Protein AF-A0A9J7MNM2-F1 (afdb_monomer)

Radius of gyration: 22.26 Å; Cα contacts (8 Å, |Δi|>4): 161; chains: 1; bounding box: 57×53×57 Å

Structure (mmCIF, N/CA/C/O backbone):
data_AF-A0A9J7MNM2-F1
#
_entry.id   AF-A0A9J7MNM2-F1
#
loop_
_atom_site.group_PDB
_atom_site.id
_atom_site.type_symbol
_atom_site.label_atom_id
_atom_site.label_alt_id
_atom_site.label_comp_id
_atom_site.label_asym_id
_atom_site.label_entity_id
_atom_site.label_seq_id
_atom_site.pdbx_PDB_ins_code
_atom_site.Cartn_x
_atom_site.Cartn_y
_atom_site.Cartn_z
_atom_site.occupancy
_atom_site.B_iso_or_equiv
_a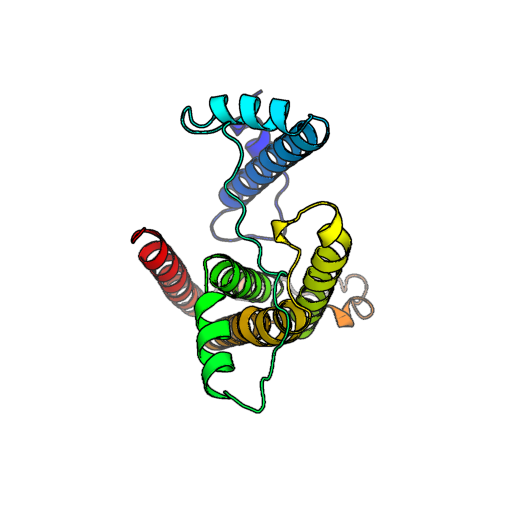tom_site.auth_seq_id
_atom_site.auth_comp_id
_atom_site.auth_asym_id
_atom_site.auth_atom_id
_atom_site.pdbx_PDB_model_num
ATOM 1 N N . MET A 1 1 ? 2.965 27.072 12.292 1.00 52.06 1 MET A N 1
ATOM 2 C CA . MET A 1 1 ? 1.987 26.564 13.281 1.00 52.06 1 MET A CA 1
ATOM 3 C C . MET A 1 1 ? 2.181 25.066 13.388 1.00 52.06 1 MET A C 1
ATOM 5 O O . MET A 1 1 ? 2.214 24.398 12.368 1.00 52.06 1 MET A O 1
ATOM 9 N N . SER A 1 2 ? 2.461 24.577 14.589 1.00 76.69 2 SER A N 1
ATOM 10 C CA . SER A 1 2 ? 3.018 23.248 14.860 1.00 76.69 2 SER A CA 1
ATOM 11 C C . SER A 1 2 ? 2.011 22.112 14.637 1.00 76.69 2 SER A C 1
ATOM 13 O O . SER A 1 2 ? 0.814 22.292 14.847 1.00 76.69 2 SER A O 1
ATOM 15 N N . LEU A 1 3 ? 2.508 20.916 14.286 1.00 78.19 3 LEU A N 1
ATOM 16 C CA . LEU A 1 3 ? 1.722 19.672 14.192 1.00 78.19 3 LEU A CA 1
ATOM 17 C C . LEU A 1 3 ? 0.899 19.422 15.471 1.00 78.19 3 LEU A C 1
ATOM 19 O O . LEU A 1 3 ? -0.224 18.939 15.422 1.00 78.19 3 LEU A O 1
ATOM 23 N N . VAL A 1 4 ? 1.436 19.855 16.615 1.00 81.44 4 VAL A N 1
ATOM 24 C CA . VAL A 1 4 ? 0.763 19.868 17.920 1.00 81.44 4 VAL A CA 1
ATOM 25 C C . VAL A 1 4 ? -0.553 20.648 17.879 1.00 81.44 4 VAL A C 1
ATOM 27 O O . VAL A 1 4 ? -1.567 20.154 18.357 1.00 81.44 4 VAL A O 1
ATOM 30 N N . PHE A 1 5 ? -0.568 21.841 17.279 1.00 85.44 5 PHE A N 1
ATOM 31 C CA . PHE A 1 5 ? -1.791 22.626 17.122 1.00 85.44 5 PHE A CA 1
ATOM 32 C C . PHE A 1 5 ? -2.774 21.899 16.197 1.00 85.44 5 PHE A C 1
ATOM 34 O O . PHE A 1 5 ? -3.931 21.731 16.557 1.00 85.44 5 PHE A O 1
ATOM 41 N N . ALA A 1 6 ? -2.309 21.369 15.062 1.00 84.25 6 ALA A N 1
ATOM 42 C CA . ALA A 1 6 ? -3.165 20.614 14.144 1.00 84.25 6 ALA A CA 1
ATO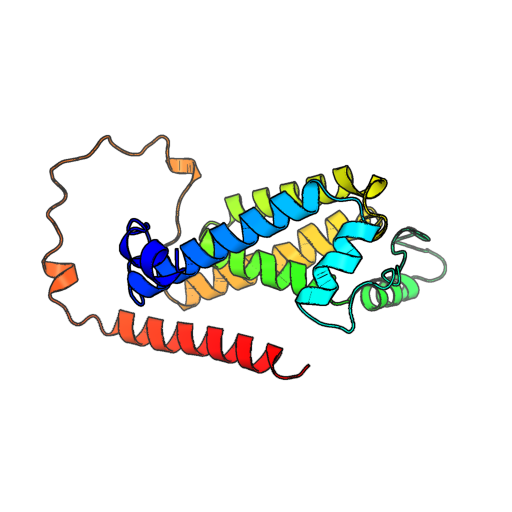M 43 C C . ALA A 1 6 ? -3.862 19.421 14.831 1.00 84.25 6 ALA A C 1
ATOM 45 O O . ALA A 1 6 ? -5.059 19.226 14.647 1.00 84.25 6 ALA A O 1
ATOM 46 N N . VAL A 1 7 ? -3.159 18.686 15.698 1.00 87.75 7 VAL A N 1
ATOM 47 C CA . VAL A 1 7 ? -3.712 17.547 16.455 1.00 87.75 7 VAL A CA 1
ATOM 48 C C . VAL A 1 7 ? -4.785 17.971 17.463 1.00 87.75 7 VAL A C 1
ATOM 50 O O . VAL A 1 7 ? -5.754 17.238 17.672 1.00 87.75 7 VAL A O 1
ATOM 53 N N . LEU A 1 8 ? -4.643 19.144 18.086 1.00 86.44 8 LEU A N 1
ATOM 54 C CA . LEU A 1 8 ? -5.630 19.658 19.043 1.00 86.44 8 LEU A CA 1
ATOM 55 C C . LEU A 1 8 ? -6.960 20.011 18.362 1.00 86.44 8 LEU A C 1
ATOM 57 O O . LEU A 1 8 ? -8.015 19.771 18.948 1.00 86.44 8 LEU A O 1
ATOM 61 N N . PHE A 1 9 ? -6.904 20.532 17.132 1.00 87.62 9 PHE A N 1
ATOM 62 C CA . PHE A 1 9 ? -8.083 20.944 16.359 1.00 87.62 9 PHE A CA 1
ATOM 63 C C . PHE A 1 9 ? -8.596 19.879 15.383 1.00 87.62 9 PHE A C 1
ATOM 65 O O . PHE A 1 9 ?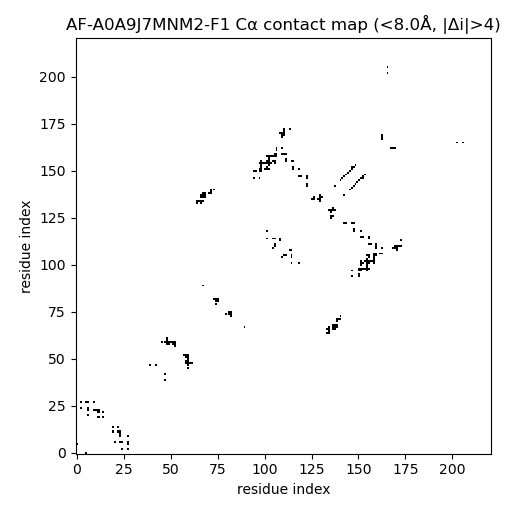 -9.686 20.037 14.835 1.00 87.62 9 PHE A O 1
ATOM 72 N N . ALA A 1 10 ? -7.848 18.795 15.164 1.00 85.75 10 ALA A N 1
ATOM 73 C CA . ALA A 1 10 ? -8.290 17.697 14.317 1.00 85.75 10 ALA A CA 1
ATOM 74 C C . ALA A 1 10 ? -9.564 17.045 14.896 1.00 85.75 10 ALA A C 1
ATOM 76 O O . ALA A 1 10 ? -9.598 16.723 16.091 1.00 85.75 10 ALA A O 1
ATOM 77 N N . PRO A 1 11 ? -10.609 16.833 14.072 1.00 85.50 11 PRO A N 1
ATOM 78 C CA . PRO A 1 11 ? -11.827 16.169 14.514 1.00 85.50 11 PRO A CA 1
ATOM 79 C C . PRO A 1 11 ? -11.558 14.697 14.842 1.00 85.50 11 PRO A C 1
ATOM 81 O O . PRO A 1 11 ? -10.651 14.068 14.293 1.00 85.50 11 PRO A O 1
ATOM 84 N N . ASP A 1 12 ? -12.379 14.125 15.723 1.00 78.88 12 ASP A N 1
ATOM 85 C CA . ASP A 1 12 ? -12.324 12.690 15.986 1.00 78.88 12 ASP A CA 1
ATOM 86 C C . ASP A 1 12 ? -12.839 11.902 14.781 1.00 78.88 12 ASP A C 1
ATOM 88 O O . ASP A 1 12 ? -13.960 12.102 14.309 1.00 78.88 12 ASP A O 1
ATOM 92 N N . GLY A 1 13 ? -12.006 10.984 14.297 1.00 73.31 13 GLY A N 1
ATOM 93 C CA . GLY A 1 13 ? -12.379 10.044 13.252 1.00 73.31 13 GLY A CA 1
ATOM 94 C C . GLY A 1 13 ? -13.315 8.931 13.751 1.00 73.31 13 GLY A C 1
ATOM 95 O O . GLY A 1 13 ? -13.628 8.826 14.940 1.00 73.31 13 GLY A O 1
ATOM 96 N N . PRO A 1 14 ? -13.730 8.021 12.853 1.00 70.44 14 PRO A N 1
ATOM 97 C CA . PRO A 1 14 ? -14.573 6.875 13.208 1.00 70.44 14 PRO A CA 1
ATOM 98 C C . PRO A 1 14 ? -13.864 5.865 14.132 1.00 70.44 14 PRO A C 1
ATOM 100 O O . PRO A 1 14 ? -14.516 5.020 14.755 1.00 70.44 14 PRO A O 1
ATOM 103 N N . PHE A 1 15 ? -12.535 5.940 14.236 1.00 70.19 15 PHE A N 1
ATOM 104 C CA . PHE A 1 15 ? -11.712 5.054 15.052 1.00 70.19 15 PHE A CA 1
ATOM 105 C C . PHE A 1 15 ? -11.589 5.570 16.489 1.00 70.19 15 PHE A C 1
ATOM 107 O O . PHE A 1 15 ? -11.126 6.679 16.738 1.00 70.19 15 PHE A O 1
ATOM 114 N N . LYS A 1 16 ? -11.988 4.739 17.460 1.00 64.81 16 LYS A N 1
ATOM 115 C CA . LYS A 1 16 ? -12.013 5.111 18.889 1.00 64.81 16 LYS A CA 1
ATOM 116 C C . LYS A 1 16 ? -10.859 4.537 19.718 1.00 64.81 16 LYS A C 1
ATOM 118 O O . LYS A 1 16 ? -10.605 5.016 20.815 1.00 64.81 16 LYS A O 1
ATOM 123 N N . TRP A 1 17 ? -10.172 3.509 19.223 1.00 62.66 17 TRP A N 1
ATOM 124 C CA . TRP A 1 17 ? -9.121 2.766 19.938 1.00 62.66 17 TRP A CA 1
ATOM 125 C C . TRP A 1 17 ? -7.855 2.702 19.071 1.00 62.66 17 TRP A C 1
ATOM 127 O O . TRP A 1 17 ? -8.051 2.499 17.877 1.00 62.66 17 TRP A O 1
ATOM 137 N N . PRO A 1 18 ? -6.608 2.858 19.577 1.00 69.06 18 PRO A N 1
ATOM 138 C CA . PRO A 1 18 ? -6.191 2.826 20.987 1.00 69.06 18 PRO A CA 1
ATOM 139 C C . PRO A 1 18 ? -6.469 4.105 21.780 1.00 69.06 18 PRO A C 1
ATOM 141 O O . PRO A 1 18 ? -6.906 4.011 22.924 1.00 69.06 18 PRO A O 1
ATOM 144 N N . HIS A 1 19 ? -6.297 5.283 21.177 1.00 78.06 19 HIS A N 1
ATOM 145 C CA . HIS A 1 19 ? -6.642 6.574 21.780 1.00 78.06 19 HIS A CA 1
ATOM 146 C C . HIS A 1 19 ? -6.999 7.589 20.679 1.00 78.06 19 HIS A C 1
ATOM 148 O O . HIS A 1 19 ? -6.353 7.566 19.632 1.00 78.06 19 HIS A O 1
ATOM 154 N N . PRO A 1 20 ? -7.961 8.511 20.875 1.00 82.88 20 PRO A N 1
ATOM 155 C CA . PRO A 1 20 ? -8.326 9.494 19.848 1.00 82.88 20 PRO A CA 1
ATOM 156 C C . PRO A 1 20 ? -7.147 10.356 19.376 1.00 82.88 20 PRO A C 1
ATOM 158 O O . PRO A 1 20 ? -6.971 10.565 18.181 1.00 82.88 20 PRO A O 1
ATOM 161 N N . VAL A 1 21 ? -6.267 10.772 20.298 1.00 86.19 21 VAL A N 1
ATOM 162 C CA . VAL A 1 21 ? -5.056 11.550 19.958 1.00 86.19 21 VAL A CA 1
ATOM 163 C C . VAL A 1 21 ? -4.141 10.796 18.993 1.00 86.19 21 VAL A C 1
ATOM 165 O O . VAL A 1 21 ? -3.595 11.420 18.093 1.00 86.19 21 VAL A O 1
ATOM 168 N N . PHE A 1 22 ? -4.010 9.471 19.124 1.00 84.62 22 PHE A N 1
ATOM 169 C CA . PHE A 1 22 ? -3.205 8.674 18.193 1.00 84.62 22 PHE A CA 1
ATOM 170 C C . PHE A 1 22 ? -3.741 8.796 16.761 1.00 84.62 22 PHE A C 1
ATOM 172 O O . PHE A 1 22 ? -2.980 9.056 15.834 1.00 84.62 22 PHE A O 1
ATOM 179 N N . TRP A 1 23 ? -5.060 8.694 16.587 1.00 82.50 23 TRP A N 1
ATOM 180 C CA . TRP A 1 23 ? -5.690 8.821 15.274 1.00 82.50 23 TRP A CA 1
ATOM 181 C C . TRP A 1 23 ? -5.602 10.235 14.711 1.00 82.50 23 TRP A C 1
ATOM 183 O O . TRP A 1 23 ? -5.382 10.401 13.514 1.00 82.50 23 TRP A O 1
ATOM 193 N N . ARG A 1 24 ? -5.727 11.255 15.565 1.00 87.25 24 ARG A N 1
ATOM 194 C CA . ARG A 1 24 ? -5.534 12.654 15.167 1.00 87.25 24 ARG A CA 1
ATOM 195 C C . ARG A 1 24 ? -4.102 12.915 14.699 1.00 87.25 24 ARG A C 1
ATOM 197 O O . ARG A 1 24 ? -3.924 13.498 13.638 1.00 87.25 24 ARG A O 1
ATOM 204 N N . VAL A 1 25 ? -3.095 12.424 15.429 1.00 88.06 25 VAL A N 1
ATOM 205 C CA . VAL A 1 25 ? -1.680 12.485 15.016 1.00 88.06 25 VAL A CA 1
ATOM 206 C C . VAL A 1 25 ? -1.485 11.803 13.669 1.00 88.06 25 VAL A C 1
ATOM 208 O O . VAL A 1 25 ? -0.956 12.430 12.757 1.00 88.06 25 VAL A O 1
ATOM 211 N N . LEU A 1 26 ? -1.960 10.564 13.519 1.00 85.88 26 LEU A N 1
ATOM 212 C CA . LEU A 1 26 ? -1.841 9.826 12.262 1.00 85.88 26 LEU A CA 1
ATOM 213 C C . LEU A 1 26 ? -2.493 10.587 11.100 1.00 85.88 26 LEU A C 1
ATOM 215 O O . LEU A 1 26 ? -1.888 10.732 10.047 1.00 85.88 26 LEU A O 1
ATOM 219 N N . THR A 1 27 ? -3.685 11.144 11.315 1.00 84.25 27 THR A N 1
ATOM 220 C CA . THR A 1 27 ? -4.408 11.929 10.304 1.00 84.25 27 THR A CA 1
ATOM 221 C C . THR A 1 27 ? -3.619 13.176 9.910 1.00 84.25 27 THR A C 1
ATOM 223 O O . THR A 1 27 ? -3.451 13.445 8.724 1.00 84.25 27 THR A O 1
ATOM 226 N N . CYS A 1 28 ? -3.083 13.922 10.880 1.00 90.00 28 CYS A N 1
ATOM 227 C CA . CYS A 1 28 ? -2.238 15.082 10.604 1.00 90.00 28 CYS A CA 1
ATOM 228 C C . CYS A 1 28 ? -0.975 14.698 9.820 1.00 90.00 28 CYS A C 1
ATOM 230 O O . CYS A 1 28 ? -0.609 15.415 8.893 1.00 90.00 28 CYS A O 1
ATOM 232 N N . LEU A 1 29 ? -0.338 13.570 10.146 1.00 89.25 29 LEU A N 1
ATOM 233 C CA . LEU A 1 29 ? 0.816 13.061 9.399 1.00 89.25 29 LEU A CA 1
ATOM 234 C C . LEU A 1 29 ? 0.438 12.680 7.962 1.00 89.25 29 LEU A C 1
ATOM 236 O O . LEU A 1 29 ? 1.142 13.077 7.039 1.00 89.25 29 LEU A O 1
ATOM 240 N N . CYS A 1 30 ? -0.692 11.997 7.752 1.00 87.06 30 CYS A N 1
ATOM 241 C CA . CYS A 1 30 ? -1.196 11.682 6.414 1.00 87.06 30 CYS A CA 1
ATOM 242 C C . CYS A 1 30 ? -1.478 12.947 5.593 1.00 87.06 30 CYS A C 1
ATOM 244 O O . CYS A 1 30 ? -1.151 12.989 4.413 1.00 87.06 30 CYS A O 1
ATOM 246 N N . VAL A 1 31 ? -2.045 13.994 6.204 1.00 88.94 31 VAL A N 1
ATOM 247 C CA . VAL A 1 31 ? -2.284 15.279 5.525 1.00 88.94 31 VAL A CA 1
ATOM 248 C C . VAL A 1 31 ? -0.966 15.946 5.136 1.00 88.94 31 VAL A C 1
ATOM 250 O O . VAL A 1 31 ? -0.832 16.392 4.001 1.00 88.94 31 VAL A O 1
ATOM 253 N N . VAL A 1 32 ? 0.022 15.986 6.036 1.00 89.94 32 VAL A N 1
ATOM 254 C CA . VAL A 1 32 ? 1.353 16.539 5.728 1.00 89.94 32 VAL A CA 1
ATOM 255 C C . VAL A 1 32 ? 2.024 15.754 4.601 1.00 89.94 32 VAL A C 1
ATOM 257 O O . VAL A 1 32 ? 2.541 16.360 3.665 1.00 89.94 32 VAL A O 1
ATOM 260 N N . TYR A 1 33 ? 1.969 14.423 4.654 1.00 88.94 33 TYR A N 1
ATOM 261 C CA . TYR A 1 33 ? 2.477 13.556 3.595 1.00 88.94 33 TYR A CA 1
ATOM 262 C C . TYR A 1 33 ? 1.786 13.843 2.254 1.00 88.94 33 TYR A C 1
ATOM 264 O O . TYR A 1 33 ? 2.463 14.088 1.260 1.00 88.94 33 TYR A O 1
ATOM 272 N N . GLN A 1 34 ? 0.453 13.930 2.239 1.00 89.94 34 GLN A N 1
ATOM 273 C CA . GLN A 1 34 ? -0.319 14.237 1.035 1.00 89.94 34 GLN A CA 1
ATOM 274 C C . GLN A 1 34 ? 0.014 15.618 0.459 1.00 89.94 34 GLN A C 1
ATOM 276 O O . GLN A 1 34 ? 0.106 15.778 -0.758 1.00 89.94 34 GLN A O 1
ATOM 281 N N . MET A 1 35 ? 0.214 16.623 1.315 1.00 91.88 35 MET A N 1
ATOM 282 C CA . MET A 1 35 ? 0.669 17.948 0.887 1.00 91.88 35 MET A CA 1
ATOM 283 C C . MET A 1 35 ? 2.062 17.879 0.252 1.00 91.88 35 MET A C 1
ATOM 285 O O . MET A 1 35 ? 2.282 18.504 -0.782 1.00 91.88 35 MET A O 1
ATOM 289 N N . GLY A 1 36 ? 2.976 17.096 0.834 1.00 90.94 36 GLY A N 1
ATOM 290 C CA . GLY A 1 36 ? 4.307 16.848 0.279 1.00 90.94 36 GLY A CA 1
ATOM 291 C C . GLY A 1 36 ? 4.256 16.169 -1.090 1.00 90.94 36 GLY A C 1
ATOM 292 O O . GLY A 1 36 ? 4.871 16.658 -2.033 1.00 90.94 36 GLY A O 1
ATOM 293 N N . LEU A 1 37 ? 3.459 15.107 -1.235 1.00 89.06 37 LEU A N 1
ATOM 294 C CA . LEU A 1 37 ? 3.245 14.443 -2.524 1.00 89.06 37 LEU A CA 1
ATOM 295 C C . LEU A 1 37 ? 2.646 15.389 -3.566 1.00 89.06 37 LEU A C 1
ATOM 297 O O . LEU A 1 37 ? 3.115 15.435 -4.696 1.00 89.06 37 LEU A O 1
ATOM 301 N N . THR A 1 38 ? 1.646 16.184 -3.180 1.00 92.50 38 THR A N 1
ATOM 302 C CA . THR A 1 38 ? 1.027 17.169 -4.079 1.00 92.50 38 THR A CA 1
ATOM 303 C C . THR A 1 38 ? 2.042 18.220 -4.520 1.00 92.50 38 THR A C 1
ATOM 305 O O . THR A 1 38 ? 2.045 18.621 -5.676 1.00 92.50 38 THR A O 1
ATOM 308 N N . PHE A 1 39 ? 2.931 18.657 -3.625 1.00 92.81 39 PHE A N 1
ATOM 309 C CA . PHE A 1 39 ? 4.017 19.567 -3.976 1.00 92.81 39 PHE A CA 1
ATOM 310 C C . PHE A 1 39 ? 4.990 18.937 -4.983 1.00 92.81 39 PHE A C 1
ATOM 312 O O . PHE A 1 39 ? 5.286 19.570 -5.997 1.00 92.81 39 PHE A O 1
ATOM 319 N N . LEU A 1 40 ? 5.443 17.701 -4.731 1.00 90.12 40 LEU A N 1
ATOM 320 C CA . LEU A 1 40 ? 6.342 16.957 -5.622 1.00 90.12 40 LEU A CA 1
ATOM 321 C C . LEU A 1 40 ? 5.713 16.686 -6.992 1.00 90.12 40 LEU A C 1
ATOM 323 O O . LEU A 1 40 ? 6.411 16.748 -7.998 1.00 90.12 40 LEU A O 1
ATOM 327 N N . LEU A 1 41 ? 4.399 16.459 -7.045 1.00 90.38 41 LEU A N 1
ATOM 328 C CA . LEU A 1 41 ? 3.654 16.236 -8.285 1.00 90.38 41 LEU A CA 1
ATOM 329 C C . LEU A 1 41 ? 3.769 17.412 -9.271 1.00 90.38 41 LEU A C 1
ATOM 331 O O . LEU A 1 41 ? 3.716 17.206 -10.478 1.00 90.38 41 LEU A O 1
ATOM 335 N N . PHE A 1 42 ? 3.940 18.643 -8.774 1.00 93.25 42 PHE A N 1
ATOM 336 C CA . PHE A 1 42 ? 4.127 19.836 -9.610 1.00 93.25 42 PHE A CA 1
ATOM 337 C C . PHE A 1 42 ? 5.600 20.155 -9.923 1.00 93.25 42 PHE A C 1
ATOM 339 O O . PHE A 1 42 ? 5.870 21.158 -10.584 1.00 93.25 42 PHE A O 1
ATOM 346 N N . GLN A 1 43 ? 6.551 19.346 -9.450 1.00 91.88 43 GLN A N 1
ATOM 347 C CA . GLN A 1 43 ? 7.974 19.496 -9.760 1.00 91.88 43 GLN A CA 1
ATOM 348 C C . GLN A 1 43 ? 8.389 18.575 -10.915 1.00 91.88 43 GLN A C 1
ATOM 350 O O . GLN A 1 43 ? 7.764 17.551 -11.182 1.00 91.88 43 GLN A O 1
ATOM 355 N N . THR A 1 44 ? 9.487 18.912 -11.592 1.00 91.00 44 THR A N 1
ATOM 356 C CA . THR A 1 44 ? 10.136 17.976 -12.528 1.00 91.00 44 THR A CA 1
ATOM 357 C C . THR A 1 44 ? 10.821 16.833 -11.771 1.00 91.00 44 THR A C 1
ATOM 359 O O . THR A 1 44 ? 11.179 16.989 -10.603 1.00 91.00 44 THR A O 1
ATOM 362 N N . ALA A 1 45 ? 11.055 15.692 -12.431 1.00 87.12 45 ALA A N 1
ATOM 363 C CA . ALA A 1 45 ? 11.719 14.536 -11.814 1.00 87.12 45 ALA A CA 1
ATOM 364 C C . ALA A 1 45 ? 13.074 14.901 -11.176 1.00 87.12 45 ALA A C 1
ATOM 366 O O . ALA A 1 45 ? 13.361 14.488 -10.052 1.00 87.12 45 ALA A O 1
ATOM 367 N N . ASP A 1 46 ? 13.875 15.733 -11.845 1.00 89.38 46 ASP A N 1
ATOM 368 C CA . ASP A 1 46 ? 15.173 16.168 -11.324 1.00 89.38 46 ASP A CA 1
ATOM 369 C C . ASP A 1 46 ? 15.033 17.101 -10.118 1.00 89.38 46 ASP A C 1
ATOM 371 O O . ASP A 1 46 ? 15.757 16.950 -9.133 1.00 89.38 46 ASP A O 1
ATOM 375 N N . GLN A 1 47 ? 14.069 18.027 -10.142 1.00 92.00 47 GLN A N 1
ATOM 376 C CA . GLN A 1 47 ? 13.782 18.887 -8.991 1.00 92.00 47 GLN A CA 1
ATOM 377 C C . GLN A 1 47 ? 13.296 18.071 -7.793 1.00 92.00 47 GLN A C 1
ATOM 379 O O . GLN A 1 47 ? 13.796 18.269 -6.688 1.00 92.00 47 GLN A O 1
ATOM 384 N N . SER A 1 48 ? 12.383 17.121 -8.006 1.00 91.12 48 SER A N 1
ATOM 385 C CA . SER A 1 48 ? 11.900 16.210 -6.964 1.00 91.12 48 SER A CA 1
ATOM 386 C C . SER A 1 48 ? 13.047 15.429 -6.327 1.00 91.12 48 SER A C 1
ATOM 388 O O . SER A 1 48 ? 13.160 15.394 -5.104 1.00 91.12 48 SER A O 1
ATOM 390 N N . ARG A 1 49 ? 13.959 14.884 -7.141 1.00 90.06 49 ARG A N 1
ATOM 391 C CA . ARG A 1 49 ? 15.176 14.198 -6.678 1.00 90.06 49 ARG A CA 1
ATOM 392 C C . ARG A 1 49 ? 16.054 15.088 -5.799 1.00 90.06 49 ARG A C 1
ATOM 394 O O . ARG A 1 49 ? 16.508 14.640 -4.751 1.00 90.06 49 ARG A O 1
ATOM 401 N N . GLN A 1 50 ? 16.265 16.349 -6.183 1.00 91.25 50 GLN A N 1
ATOM 402 C CA . GLN A 1 50 ? 17.041 17.278 -5.355 1.00 91.25 50 GLN A CA 1
ATOM 403 C C . GLN A 1 50 ? 16.305 17.676 -4.069 1.00 91.25 50 GLN A C 1
ATOM 405 O O . GLN A 1 50 ? 16.947 17.845 -3.039 1.00 91.25 50 GLN A O 1
ATOM 410 N N . VAL A 1 51 ? 14.972 17.784 -4.086 1.00 91.31 51 VAL A N 1
ATOM 411 C CA . VAL A 1 51 ? 14.183 18.050 -2.870 1.00 91.31 51 VAL A CA 1
ATOM 412 C C . VAL A 1 51 ? 14.290 16.891 -1.875 1.00 91.31 51 VAL A C 1
ATOM 414 O O . VAL A 1 51 ? 14.383 17.129 -0.672 1.00 91.31 51 VAL A O 1
ATOM 417 N N . LEU A 1 52 ? 14.334 15.642 -2.346 1.00 89.00 52 LEU A N 1
ATOM 418 C CA . LEU A 1 52 ? 14.487 14.475 -1.470 1.00 89.00 52 LEU A CA 1
ATOM 419 C C . LEU A 1 52 ? 15.818 14.465 -0.697 1.00 89.00 52 LEU A C 1
ATOM 421 O O . LEU A 1 52 ? 15.860 13.906 0.398 1.00 89.00 52 LEU A O 1
ATOM 425 N N . LYS A 1 53 ? 16.858 15.167 -1.177 1.00 91.06 53 LYS A N 1
ATOM 426 C CA . LYS A 1 53 ? 18.128 15.332 -0.442 1.00 91.06 53 LYS A CA 1
ATOM 427 C C . LYS A 1 53 ? 17.980 16.051 0.897 1.00 91.06 53 LYS A C 1
ATOM 429 O O . LYS A 1 53 ? 18.824 15.892 1.770 1.00 91.06 53 LYS A O 1
ATOM 434 N N . TYR A 1 54 ? 16.915 16.835 1.086 1.00 89.62 54 TYR A N 1
ATOM 435 C CA . TYR A 1 54 ? 16.628 17.451 2.385 1.00 89.6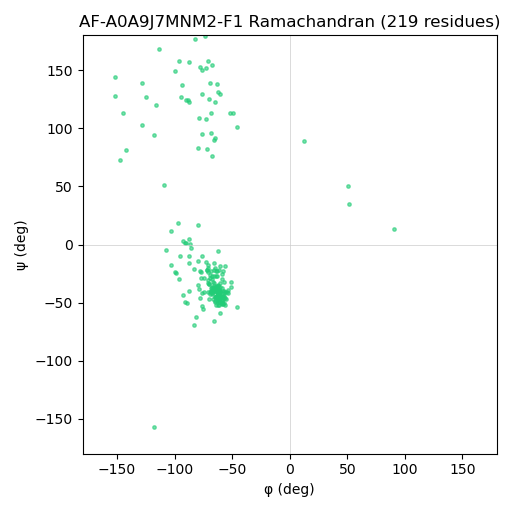2 54 TYR A CA 1
ATOM 436 C C . TYR A 1 54 ? 16.162 16.439 3.441 1.00 89.62 54 TYR A C 1
ATOM 438 O O . TYR A 1 54 ? 16.167 16.769 4.626 1.00 89.62 54 TYR A O 1
ATOM 446 N N . LEU A 1 55 ? 15.728 15.244 3.028 1.00 88.62 55 LEU A N 1
ATOM 447 C CA . LEU A 1 55 ? 15.338 14.163 3.935 1.00 88.62 55 LEU A CA 1
ATOM 448 C C . LEU A 1 55 ? 16.515 13.232 4.226 1.00 88.62 55 LEU A C 1
ATOM 450 O O . LEU A 1 55 ? 16.722 12.871 5.382 1.00 88.62 55 LEU A O 1
ATOM 454 N N . ASP A 1 56 ? 17.278 12.872 3.198 1.00 88.75 56 ASP A N 1
ATOM 455 C CA . ASP A 1 56 ? 18.485 12.058 3.320 1.00 88.75 56 ASP A CA 1
ATOM 456 C C . ASP A 1 56 ? 19.454 12.406 2.177 1.00 88.75 56 ASP A C 1
ATOM 458 O O . ASP A 1 56 ? 19.089 12.445 1.000 1.00 88.75 56 ASP A O 1
ATOM 462 N N . GLU A 1 57 ? 20.696 12.715 2.552 1.00 88.94 57 GLU A N 1
ATOM 463 C CA . GLU A 1 57 ? 21.745 13.216 1.659 1.00 88.94 57 GLU A CA 1
ATOM 464 C C . GLU A 1 57 ? 22.172 12.198 0.590 1.00 88.94 57 GLU A C 1
ATOM 466 O O . GLU A 1 57 ? 22.729 12.596 -0.434 1.00 88.94 57 GLU A O 1
ATOM 471 N N . SER A 1 58 ? 21.906 10.905 0.804 1.00 86.75 58 SER A N 1
ATOM 472 C CA . SER A 1 58 ? 22.224 9.827 -0.140 1.00 86.75 58 SER A CA 1
ATOM 473 C C . SER A 1 58 ? 21.264 9.739 -1.335 1.00 86.75 58 SER A C 1
ATOM 475 O O . SER A 1 58 ? 21.543 9.018 -2.293 1.00 86.75 58 SER A O 1
ATOM 477 N N . LEU A 1 59 ? 20.148 10.481 -1.313 1.00 86.38 59 LEU A N 1
ATOM 478 C CA . LEU A 1 59 ? 19.185 10.527 -2.415 1.00 86.38 59 LEU A CA 1
ATOM 479 C C . LEU A 1 59 ? 19.592 11.497 -3.535 1.00 86.38 59 LEU A C 1
ATOM 481 O O . LEU A 1 59 ? 20.564 12.244 -3.469 1.00 86.38 59 LEU A O 1
ATOM 485 N N . GLY A 1 60 ? 18.779 11.513 -4.591 1.00 82.25 60 GLY A N 1
ATOM 486 C CA . GLY A 1 60 ? 18.838 12.495 -5.672 1.00 82.25 60 GLY A CA 1
ATOM 487 C C . GLY A 1 60 ? 19.736 12.115 -6.849 1.00 82.25 60 GLY A C 1
ATOM 488 O O . GLY A 1 60 ? 20.011 12.962 -7.700 1.00 82.25 60 GLY A O 1
ATOM 489 N N . GLU A 1 61 ? 20.134 10.849 -6.897 1.00 84.69 61 GLU A N 1
ATOM 490 C CA . GLU A 1 61 ? 20.646 10.158 -8.077 1.00 84.69 61 GLU A CA 1
ATOM 491 C C . GLU A 1 61 ? 19.476 9.549 -8.884 1.00 84.69 61 GLU A C 1
ATOM 493 O O . GLU A 1 61 ? 18.384 9.335 -8.337 1.00 84.69 61 GLU A O 1
ATOM 498 N N . PRO A 1 62 ? 19.648 9.291 -10.192 1.00 80.75 62 PRO A N 1
ATOM 499 C CA . PRO A 1 62 ? 18.669 8.541 -10.968 1.00 80.75 62 PRO A CA 1
ATOM 500 C C . PRO A 1 62 ? 18.530 7.110 -10.430 1.00 80.75 62 PRO A C 1
ATOM 502 O O . PRO A 1 62 ? 19.515 6.454 -10.096 1.00 80.75 62 PRO A O 1
ATOM 505 N N . LEU A 1 63 ? 17.287 6.636 -10.352 1.00 74.62 63 LEU A N 1
ATOM 506 C CA . LEU A 1 63 ? 16.969 5.295 -9.873 1.00 74.62 63 LEU A CA 1
ATOM 507 C C . LEU A 1 63 ? 17.459 4.248 -10.888 1.00 74.62 63 LEU A C 1
ATOM 509 O O . LEU A 1 63 ? 17.349 4.456 -12.098 1.00 74.62 63 LEU A O 1
ATOM 513 N N . HIS A 1 64 ? 18.024 3.141 -10.404 1.00 71.50 64 HIS A N 1
ATOM 514 C CA . HIS A 1 64 ? 18.432 2.031 -11.263 1.00 71.50 64 HIS A CA 1
ATOM 515 C C . HIS A 1 64 ? 17.200 1.201 -11.642 1.00 71.50 64 HIS A C 1
ATOM 517 O O . HIS A 1 64 ? 16.665 0.476 -10.807 1.00 71.50 64 HIS A O 1
ATOM 523 N N . PHE A 1 65 ? 16.775 1.282 -12.902 1.00 66.12 65 PHE A N 1
ATOM 524 C CA . PHE A 1 65 ? 15.604 0.563 -13.400 1.00 66.12 65 PHE A CA 1
ATOM 525 C C . PHE A 1 65 ? 15.914 -0.922 -13.628 1.00 66.12 65 PHE A C 1
ATOM 527 O O . PHE A 1 65 ? 16.884 -1.262 -14.310 1.00 66.12 65 PHE A O 1
ATOM 534 N N . LYS A 1 66 ? 15.078 -1.811 -13.085 1.00 69.75 66 LYS A N 1
ATOM 535 C CA . LYS A 1 66 ? 14.960 -3.196 -13.557 1.00 69.75 66 LYS A CA 1
ATOM 536 C C . LYS A 1 66 ? 13.796 -3.213 -14.551 1.00 69.75 66 LYS A C 1
ATOM 538 O O . LYS A 1 66 ? 12.732 -2.702 -14.227 1.00 69.75 66 LYS A O 1
ATOM 543 N N . SER A 1 67 ? 14.017 -3.720 -15.763 1.00 71.50 67 SER A N 1
ATOM 544 C CA . SER A 1 67 ? 12.936 -3.901 -16.736 1.00 71.50 67 SER A CA 1
ATOM 545 C C . SER A 1 67 ? 12.335 -5.293 -16.557 1.00 71.50 67 SER A C 1
ATOM 547 O O . SER A 1 67 ? 13.070 -6.282 -16.584 1.00 71.50 67 SER A O 1
ATOM 549 N N . TYR A 1 68 ? 11.021 -5.350 -16.345 1.00 72.44 68 TYR A N 1
ATOM 550 C CA . TYR A 1 68 ? 10.262 -6.582 -16.110 1.00 72.44 68 TYR A CA 1
ATOM 551 C C . TYR A 1 68 ? 9.560 -7.077 -17.396 1.00 72.44 68 TYR A C 1
ATOM 553 O O . TYR A 1 68 ? 9.345 -8.275 -17.580 1.00 72.44 68 TYR A O 1
ATOM 561 N N . GLY A 1 69 ? 9.287 -6.180 -18.352 1.00 73.00 69 GLY A N 1
ATOM 562 C CA . GLY A 1 69 ? 8.534 -6.459 -19.582 1.00 73.00 69 GLY A CA 1
ATOM 563 C C . GLY A 1 69 ? 9.313 -7.001 -20.794 1.00 73.00 69 GLY A C 1
ATOM 564 O O . GLY A 1 69 ? 8.705 -7.256 -21.834 1.00 73.00 69 GLY A O 1
ATOM 565 N N . GLU A 1 70 ? 10.635 -7.213 -20.730 1.00 74.44 70 GLU A N 1
ATOM 566 C CA . GLU A 1 70 ? 11.424 -7.533 -21.941 1.00 74.44 70 GLU A CA 1
ATOM 567 C C . GLU A 1 70 ? 11.110 -8.915 -22.567 1.00 74.44 70 GLU A C 1
ATOM 569 O O . GLU A 1 70 ? 11.286 -9.099 -23.775 1.00 74.44 70 GLU A O 1
ATOM 574 N N . ASN A 1 71 ? 10.649 -9.913 -21.790 1.00 77.81 71 ASN A N 1
ATOM 575 C CA . ASN A 1 71 ? 10.359 -11.264 -22.305 1.00 77.81 71 ASN A CA 1
ATOM 576 C C . ASN A 1 71 ? 9.120 -11.941 -21.681 1.00 77.81 71 ASN A C 1
ATOM 578 O O . ASN A 1 71 ? 9.218 -12.872 -20.869 1.00 77.81 71 ASN A O 1
ATOM 582 N N . CYS A 1 72 ? 7.944 -11.572 -22.191 1.00 81.31 72 CYS A N 1
ATOM 583 C CA . CYS A 1 72 ? 6.638 -12.032 -21.704 1.00 81.31 72 CYS A CA 1
ATOM 584 C C . CYS A 1 72 ? 6.177 -13.424 -22.157 1.00 81.31 72 CYS A C 1
ATOM 586 O O . CYS A 1 72 ? 4.997 -13.765 -22.030 1.00 81.31 72 CYS A O 1
ATOM 588 N N . THR A 1 73 ? 7.084 -14.264 -22.657 1.00 81.94 73 THR A N 1
ATOM 589 C CA . THR A 1 73 ? 6.772 -15.672 -22.945 1.00 81.94 73 THR A CA 1
ATOM 590 C C . THR A 1 73 ? 6.540 -16.442 -21.643 1.00 81.94 73 THR A C 1
ATOM 592 O O . THR A 1 73 ? 7.482 -16.877 -20.986 1.00 81.94 73 THR A O 1
ATOM 595 N N . PHE A 1 74 ? 5.280 -16.598 -21.234 1.00 78.44 74 PHE A N 1
ATOM 596 C CA . PHE A 1 74 ? 4.964 -17.291 -19.980 1.00 78.44 74 PHE A CA 1
ATOM 597 C C . PHE A 1 74 ? 5.294 -18.786 -20.039 1.00 78.44 74 PHE A C 1
ATOM 599 O O . PHE A 1 74 ? 5.846 -19.339 -19.095 1.00 78.44 74 PHE A O 1
ATOM 606 N N . TRP A 1 75 ? 4.975 -19.434 -21.160 1.00 79.50 75 TRP A N 1
ATOM 607 C CA . TRP A 1 75 ? 5.152 -20.869 -21.354 1.00 79.50 75 TRP A CA 1
ATOM 608 C C . TRP A 1 75 ? 5.996 -21.141 -22.598 1.00 79.50 75 TRP A C 1
ATOM 610 O O . TRP A 1 75 ? 5.671 -20.669 -23.688 1.00 79.50 75 TRP A O 1
ATOM 620 N N . ASP A 1 76 ? 7.053 -21.928 -22.421 1.00 80.94 76 ASP A N 1
ATOM 621 C CA . ASP A 1 76 ? 7.918 -22.431 -23.484 1.00 80.94 76 ASP A CA 1
ATOM 622 C C . ASP A 1 76 ? 7.788 -23.960 -23.517 1.00 80.94 76 ASP A C 1
ATOM 624 O O . ASP A 1 76 ? 8.033 -24.634 -22.514 1.00 80.94 76 ASP A O 1
ATOM 628 N N . ALA A 1 77 ? 7.348 -24.506 -24.653 1.00 79.56 77 ALA A N 1
ATOM 629 C CA . ALA A 1 77 ? 7.104 -25.939 -24.803 1.00 79.56 77 ALA A CA 1
ATOM 630 C C . ALA A 1 77 ? 8.402 -26.761 -24.786 1.00 79.56 77 ALA A C 1
ATOM 632 O O . ALA A 1 77 ? 8.371 -27.928 -24.398 1.00 79.56 77 ALA A O 1
ATOM 633 N N . ASP A 1 78 ? 9.525 -26.150 -25.170 1.00 81.62 78 ASP A N 1
ATOM 634 C CA . ASP A 1 78 ? 10.817 -26.829 -25.248 1.00 81.62 78 ASP A CA 1
ATOM 635 C C . ASP A 1 78 ? 11.521 -26.896 -23.881 1.00 81.62 78 ASP A C 1
ATOM 637 O O . ASP A 1 78 ? 12.390 -27.742 -23.681 1.00 81.62 78 ASP A O 1
ATOM 641 N N . HIS A 1 79 ? 11.150 -26.018 -22.939 1.00 79.31 79 HIS A N 1
ATOM 642 C CA . HIS A 1 79 ? 11.805 -25.864 -21.633 1.00 79.31 79 HIS A CA 1
ATOM 643 C C . HIS A 1 79 ? 10.800 -25.449 -20.534 1.00 79.31 79 HIS A C 1
ATOM 645 O O . HIS A 1 79 ? 10.798 -24.294 -20.085 1.00 79.31 79 HIS A O 1
ATOM 651 N N . PRO A 1 80 ? 9.926 -26.363 -20.075 1.00 79.56 80 PRO A N 1
ATOM 652 C CA . PRO A 1 80 ? 8.879 -26.059 -19.094 1.00 79.56 80 PRO A CA 1
ATOM 653 C C . PRO A 1 80 ? 9.421 -25.639 -17.715 1.00 79.56 80 PRO A C 1
ATOM 655 O O . PRO A 1 80 ? 8.739 -24.948 -16.958 1.00 79.56 80 PRO A O 1
ATOM 658 N N . GLU A 1 81 ? 10.657 -26.005 -17.372 1.00 78.25 81 GLU A N 1
ATOM 659 C CA . GLU A 1 81 ? 11.332 -25.602 -16.134 1.00 78.25 81 GLU A CA 1
ATOM 660 C C . GLU A 1 81 ? 11.607 -24.092 -16.059 1.00 78.25 81 GLU A C 1
ATOM 662 O O . GLU A 1 81 ? 11.729 -23.535 -14.963 1.00 78.25 81 GLU A O 1
ATOM 667 N N . ARG A 1 82 ? 11.641 -23.399 -17.206 1.00 78.69 82 ARG A N 1
ATOM 668 C CA . ARG A 1 82 ? 11.860 -21.946 -17.261 1.00 78.69 82 ARG A CA 1
ATOM 669 C C . ARG A 1 82 ? 10.755 -21.159 -16.573 1.00 78.69 82 ARG A C 1
ATOM 671 O O . ARG A 1 82 ? 11.030 -20.077 -16.071 1.00 78.69 82 ARG A O 1
ATOM 678 N N . VAL A 1 83 ? 9.538 -21.697 -16.503 1.00 80.19 83 VAL A N 1
ATOM 679 C CA . VAL A 1 83 ? 8.396 -21.008 -15.882 1.00 80.19 83 VAL A CA 1
ATOM 680 C C . VAL A 1 83 ? 8.634 -20.776 -14.393 1.00 80.19 83 VAL A C 1
ATOM 682 O O . VAL A 1 83 ? 8.437 -19.672 -13.899 1.00 80.19 83 VAL A O 1
ATOM 685 N N . VAL A 1 84 ? 9.132 -21.791 -13.681 1.00 80.19 84 VAL A N 1
ATOM 686 C CA . VAL A 1 84 ? 9.425 -21.676 -12.243 1.00 80.19 84 VAL A CA 1
ATOM 687 C C 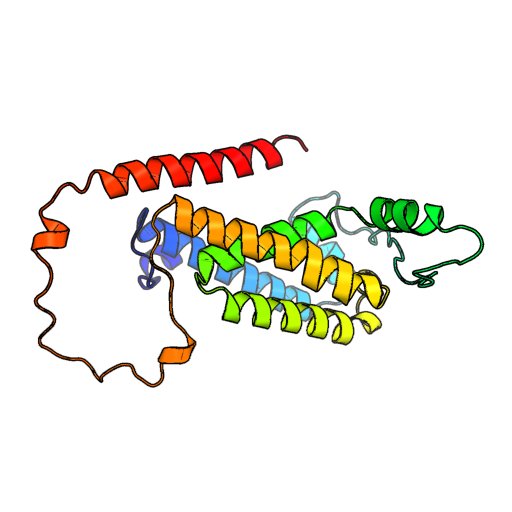. VAL A 1 84 ? 10.593 -20.723 -12.004 1.00 80.19 84 VAL A C 1
ATOM 689 O O . VAL A 1 84 ? 10.546 -19.913 -11.083 1.00 80.19 84 VAL A O 1
ATOM 692 N N . HIS A 1 85 ? 11.620 -20.779 -12.857 1.00 80.06 85 HIS A N 1
ATOM 693 C CA . HIS A 1 85 ? 12.744 -19.847 -12.787 1.00 80.06 85 HIS A CA 1
ATOM 694 C C . HIS A 1 85 ? 12.322 -18.395 -13.034 1.00 80.06 85 HIS A C 1
ATOM 696 O O . HIS A 1 85 ? 12.815 -17.519 -12.333 1.00 80.06 85 HIS A O 1
ATOM 702 N N . LYS A 1 86 ? 11.400 -18.147 -13.974 1.00 78.56 86 LYS A N 1
ATOM 703 C CA . LYS A 1 86 ? 10.834 -16.813 -14.217 1.00 78.56 86 LYS A CA 1
ATOM 704 C C . LYS A 1 86 ? 10.043 -16.316 -13.011 1.00 78.56 86 LYS A C 1
ATOM 706 O O . LYS A 1 86 ? 10.364 -15.265 -12.483 1.00 78.56 86 LYS A O 1
ATOM 711 N N . ILE A 1 87 ? 9.107 -17.115 -12.499 1.00 79.44 87 ILE A N 1
ATOM 712 C CA . ILE A 1 87 ? 8.311 -16.752 -11.315 1.00 79.44 87 ILE A CA 1
ATOM 713 C C . ILE A 1 87 ? 9.207 -16.436 -10.107 1.00 79.44 87 ILE A C 1
ATOM 715 O O . ILE A 1 87 ? 8.958 -15.482 -9.380 1.00 79.44 87 ILE A O 1
ATOM 719 N N . TRP A 1 88 ? 10.267 -17.220 -9.887 1.00 80.94 88 TRP A N 1
ATOM 720 C CA . TRP A 1 88 ? 11.199 -16.966 -8.787 1.00 80.94 88 TRP A CA 1
ATOM 721 C C . TRP A 1 88 ? 12.068 -15.722 -9.010 1.00 80.94 88 TRP A C 1
ATOM 723 O O . TRP A 1 88 ? 12.419 -15.049 -8.046 1.00 80.94 88 TRP A O 1
ATOM 733 N N . ALA A 1 89 ? 12.423 -15.415 -10.261 1.00 75.88 89 ALA A N 1
ATOM 734 C CA . ALA A 1 89 ? 13.184 -14.215 -10.606 1.00 75.88 89 ALA A CA 1
ATOM 735 C C . ALA A 1 89 ? 12.371 -12.921 -10.426 1.00 75.88 89 ALA A C 1
ATOM 737 O O . ALA A 1 89 ? 12.962 -11.887 -10.104 1.00 75.88 89 ALA A O 1
ATOM 738 N N . GLU A 1 90 ? 11.046 -12.998 -10.584 1.00 74.88 90 GLU A N 1
ATOM 739 C CA . GLU A 1 90 ? 10.137 -11.869 -10.345 1.00 74.88 90 GLU A CA 1
ATOM 740 C C . GLU A 1 90 ? 9.659 -11.751 -8.894 1.00 74.88 90 GLU A C 1
ATOM 742 O O . GLU A 1 90 ? 9.124 -10.718 -8.517 1.00 74.88 90 GLU A O 1
ATOM 747 N N . CYS A 1 91 ? 9.911 -12.747 -8.037 1.00 78.31 91 CYS A N 1
ATOM 748 C CA . CYS A 1 91 ? 9.583 -12.676 -6.612 1.00 78.31 91 CYS A CA 1
ATOM 749 C C . CYS A 1 91 ? 10.518 -11.706 -5.865 1.00 78.31 91 CYS A C 1
ATOM 751 O O . CYS A 1 91 ? 11.490 -12.116 -5.225 1.00 78.31 91 CYS A O 1
ATOM 753 N N . ASP A 1 92 ? 10.212 -10.415 -5.925 1.00 81.06 92 ASP A N 1
ATOM 754 C CA . ASP A 1 92 ? 10.999 -9.346 -5.324 1.00 81.06 92 ASP A CA 1
ATOM 755 C C . ASP A 1 92 ? 10.218 -8.564 -4.248 1.00 81.06 92 ASP A C 1
ATOM 757 O O . ASP A 1 92 ? 9.299 -9.075 -3.598 1.00 81.06 92 ASP A O 1
ATOM 761 N N . ILE A 1 93 ? 10.643 -7.326 -3.982 1.00 84.00 93 ILE A N 1
ATOM 762 C CA . ILE A 1 93 ? 10.003 -6.468 -2.987 1.00 84.00 93 ILE A CA 1
ATOM 763 C C . ILE A 1 93 ? 8.557 -6.103 -3.363 1.00 84.00 93 ILE A C 1
ATOM 765 O O . ILE A 1 93 ? 7.746 -5.888 -2.456 1.00 84.00 93 ILE A O 1
ATOM 769 N N . TYR A 1 94 ? 8.209 -6.076 -4.653 1.00 82.75 94 TYR A N 1
ATOM 770 C CA . TYR A 1 94 ? 6.880 -5.703 -5.128 1.00 82.75 94 TYR A CA 1
ATOM 771 C C . TYR A 1 94 ? 5.862 -6.787 -4.793 1.00 82.75 94 TYR A C 1
ATOM 773 O O . TYR A 1 94 ? 4.832 -6.474 -4.203 1.00 82.75 94 TYR A O 1
ATOM 781 N N . TRP A 1 95 ? 6.210 -8.066 -4.935 1.00 87.19 95 TRP A N 1
ATOM 782 C CA . TRP A 1 95 ? 5.368 -9.174 -4.463 1.00 87.19 95 TRP A CA 1
ATOM 783 C C . TRP A 1 95 ? 5.021 -9.076 -2.977 1.00 87.19 95 TRP A C 1
ATOM 785 O O . TRP A 1 95 ? 3.870 -9.247 -2.562 1.00 87.19 95 TRP A O 1
ATOM 795 N N . VAL A 1 96 ? 6.035 -8.807 -2.148 1.00 88.94 96 VAL A N 1
ATOM 796 C CA . VAL A 1 96 ? 5.846 -8.646 -0.701 1.00 88.94 96 VAL A CA 1
ATOM 797 C C . VAL A 1 96 ? 4.982 -7.419 -0.419 1.00 88.94 96 VAL A C 1
ATOM 799 O O . VAL A 1 96 ? 4.104 -7.479 0.445 1.00 88.94 96 VAL A O 1
ATOM 802 N N . SER A 1 97 ? 5.194 -6.329 -1.158 1.00 89.31 97 SER A N 1
ATOM 803 C CA . SER A 1 97 ? 4.397 -5.105 -1.074 1.00 89.31 97 SER A CA 1
ATOM 804 C C . SER A 1 97 ? 2.930 -5.348 -1.444 1.00 89.31 97 SER A C 1
ATOM 806 O O . SER A 1 97 ? 2.048 -4.952 -0.685 1.00 89.31 97 SER A O 1
ATOM 808 N N . HIS A 1 98 ? 2.654 -6.075 -2.527 1.00 90.50 98 HIS A N 1
ATOM 809 C CA . HIS A 1 98 ? 1.312 -6.450 -2.977 1.00 90.50 98 HIS A CA 1
ATOM 810 C C . HIS A 1 98 ? 0.620 -7.332 -1.936 1.00 90.50 98 HIS A C 1
ATOM 812 O O . HIS A 1 98 ? -0.454 -6.997 -1.423 1.00 90.50 98 HIS A O 1
ATOM 818 N N . PHE A 1 99 ? 1.285 -8.405 -1.501 1.00 93.88 99 PHE A N 1
ATOM 819 C CA . PHE A 1 99 ? 0.760 -9.284 -0.459 1.00 93.88 99 PHE A CA 1
ATOM 820 C C . PHE A 1 99 ? 0.442 -8.522 0.837 1.00 93.88 99 PHE A C 1
ATOM 822 O O . PHE A 1 99 ? -0.670 -8.625 1.366 1.00 93.88 99 PHE A O 1
ATOM 829 N N . LEU A 1 100 ? 1.396 -7.742 1.363 1.00 91.75 100 LEU A N 1
ATOM 830 C CA . LEU A 1 100 ? 1.210 -6.993 2.609 1.00 91.75 100 LEU A CA 1
ATOM 831 C C . LEU A 1 100 ? 0.192 -5.864 2.450 1.00 91.75 100 LEU A C 1
ATOM 833 O O . LEU A 1 100 ? -0.634 -5.659 3.342 1.00 91.75 100 LEU A O 1
ATOM 837 N N . GLY A 1 101 ? 0.212 -5.157 1.326 1.00 88.44 101 GLY A N 1
ATOM 838 C CA . GLY A 1 101 ? -0.721 -4.085 1.005 1.00 88.44 101 GLY A CA 1
ATOM 839 C C . GLY A 1 101 ? -2.156 -4.593 1.012 1.00 88.44 101 GLY A C 1
ATOM 840 O O . GLY A 1 101 ? -3.008 -4.059 1.728 1.00 88.44 101 GLY A O 1
ATOM 841 N N . PHE A 1 102 ? -2.425 -5.691 0.309 1.00 91.94 102 PHE A N 1
ATOM 842 C CA . PHE A 1 102 ? -3.761 -6.277 0.251 1.00 91.94 102 PHE A CA 1
ATOM 843 C C . PHE A 1 102 ? -4.172 -7.016 1.526 1.00 91.94 102 PHE A C 1
ATOM 845 O O . PHE A 1 102 ? -5.350 -6.981 1.895 1.00 91.94 102 PHE A O 1
ATOM 852 N N . TYR A 1 103 ? -3.217 -7.572 2.272 1.00 92.50 103 TYR A N 1
ATOM 853 C CA . TYR A 1 103 ? -3.443 -8.050 3.635 1.00 92.50 103 TYR A CA 1
ATOM 854 C C . TYR A 1 103 ? -3.929 -6.928 4.563 1.00 92.50 103 TYR A C 1
ATOM 856 O O . TYR A 1 103 ? -4.970 -7.060 5.215 1.00 92.50 103 TYR A O 1
ATOM 864 N N . LEU A 1 104 ? -3.226 -5.793 4.598 1.00 87.50 104 LEU A N 1
ATOM 865 C CA . LEU A 1 104 ? -3.593 -4.646 5.431 1.00 87.50 104 LEU A CA 1
ATOM 866 C C . LEU A 1 104 ? -4.903 -3.998 4.963 1.00 87.50 104 LEU A C 1
ATOM 868 O O . LEU A 1 104 ? -5.751 -3.665 5.797 1.00 87.50 104 LEU A O 1
ATOM 872 N N . ASN A 1 105 ? -5.122 -3.893 3.650 1.00 85.62 105 ASN A N 1
ATOM 873 C CA . ASN A 1 105 ? -6.382 -3.411 3.081 1.00 85.62 105 ASN A CA 1
ATOM 874 C C . ASN A 1 105 ? -7.561 -4.308 3.474 1.00 85.62 105 ASN A C 1
ATOM 876 O O . ASN A 1 105 ? -8.620 -3.793 3.839 1.00 85.62 105 ASN A O 1
ATOM 880 N N . ALA A 1 106 ? -7.390 -5.633 3.481 1.00 88.31 106 ALA A N 1
ATOM 881 C CA . ALA A 1 106 ? -8.418 -6.555 3.956 1.00 88.31 106 ALA A CA 1
ATOM 882 C C . ALA A 1 106 ? -8.722 -6.349 5.452 1.00 88.31 106 ALA A C 1
ATOM 884 O O . ALA A 1 106 ? -9.893 -6.307 5.836 1.00 88.31 106 ALA A O 1
ATOM 885 N N . LEU A 1 107 ? -7.708 -6.127 6.300 1.00 84.62 107 LEU A N 1
ATOM 886 C CA . LEU A 1 107 ? -7.910 -5.810 7.725 1.00 84.62 107 LEU A CA 1
ATOM 887 C C . LEU A 1 107 ? -8.640 -4.474 7.953 1.00 84.62 107 LEU A C 1
ATOM 889 O O . LEU A 1 107 ? -9.419 -4.342 8.909 1.00 84.62 107 LEU A O 1
ATOM 893 N N . ALA A 1 108 ? -8.376 -3.483 7.099 1.00 82.12 108 ALA A N 1
ATOM 894 C CA . ALA A 1 108 ? -8.971 -2.153 7.174 1.00 82.12 108 ALA A CA 1
ATOM 895 C C . ALA A 1 108 ? -10.426 -2.144 6.677 1.00 82.12 108 ALA A C 1
ATOM 897 O O . ALA A 1 108 ? -11.325 -1.704 7.400 1.00 82.12 108 ALA A O 1
ATOM 898 N N . LEU A 1 109 ? -10.663 -2.666 5.470 1.00 83.00 109 LEU A N 1
ATOM 899 C CA . LEU A 1 109 ? -11.968 -2.675 4.803 1.00 83.00 109 LEU A CA 1
ATOM 900 C C . LEU A 1 109 ? -12.912 -3.743 5.359 1.00 83.00 109 LEU A C 1
ATOM 902 O O . LEU A 1 109 ? -14.128 -3.545 5.349 1.00 83.00 109 LEU A O 1
ATOM 906 N N . ARG A 1 110 ? -12.359 -4.851 5.874 1.00 86.75 110 ARG A N 1
ATOM 907 C CA . ARG A 1 110 ? -13.083 -5.982 6.480 1.00 86.75 110 ARG A CA 1
ATOM 908 C C . ARG A 1 110 ? -14.208 -6.535 5.609 1.00 86.75 110 ARG A C 1
ATOM 910 O O . ARG A 1 110 ? -15.249 -6.943 6.128 1.00 86.75 110 ARG A O 1
ATOM 917 N N . ASP A 1 111 ? -14.003 -6.523 4.299 1.00 87.19 111 ASP A N 1
ATOM 918 C CA . ASP A 1 111 ? -14.950 -7.008 3.302 1.00 87.19 111 ASP A CA 1
ATOM 919 C C . ASP A 1 111 ? -14.173 -7.638 2.149 1.00 87.19 111 ASP A C 1
ATOM 921 O O . ASP A 1 111 ? -13.463 -6.957 1.416 1.00 87.19 111 ASP A O 1
ATOM 925 N N . TYR A 1 112 ? -14.330 -8.953 2.001 1.00 90.69 112 TYR A N 1
ATOM 926 C CA . TYR A 1 112 ? -13.638 -9.752 0.991 1.00 90.69 112 TYR A CA 1
ATOM 927 C C . TYR A 1 112 ? -13.841 -9.210 -0.428 1.00 90.69 112 TYR A C 1
ATOM 929 O O . TYR A 1 112 ? -12.922 -9.166 -1.240 1.00 90.69 112 TYR A O 1
ATOM 937 N N . TRP A 1 113 ? -15.059 -8.773 -0.731 1.00 90.38 113 TRP A N 1
ATOM 938 C CA . TRP A 1 113 ? -15.441 -8.422 -2.083 1.00 90.3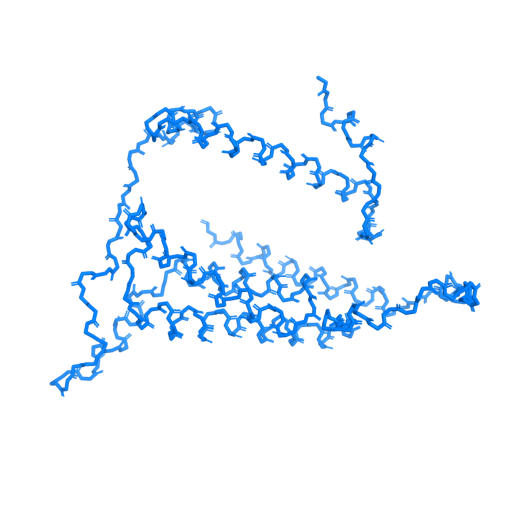8 113 TRP A CA 1
ATOM 939 C C . TRP A 1 113 ? -14.925 -7.058 -2.506 1.00 90.38 113 TRP A C 1
ATOM 941 O O . TRP A 1 113 ? -14.416 -6.930 -3.615 1.00 90.38 113 TRP A O 1
ATOM 951 N N . ILE A 1 114 ? -15.073 -6.039 -1.656 1.00 87.62 114 ILE A N 1
ATOM 952 C CA . ILE A 1 114 ? -14.531 -4.715 -1.973 1.00 87.62 114 ILE A CA 1
ATOM 953 C C . ILE A 1 114 ? -13.016 -4.783 -2.084 1.00 87.62 114 ILE A C 1
ATOM 955 O O . ILE A 1 114 ? -12.468 -4.175 -2.996 1.00 87.62 114 ILE A O 1
ATOM 959 N N . THR A 1 115 ? -12.337 -5.539 -1.219 1.00 89.50 115 THR A N 1
ATOM 960 C CA . THR A 1 115 ? -10.879 -5.633 -1.307 1.00 89.50 115 THR A CA 1
ATOM 961 C C . THR A 1 115 ? -10.427 -6.295 -2.615 1.00 89.50 115 THR A C 1
ATOM 963 O O . THR A 1 115 ? -9.478 -5.811 -3.222 1.00 89.50 115 THR A O 1
ATOM 966 N N . HIS A 1 116 ? -11.144 -7.303 -3.127 1.00 92.81 116 HIS A N 1
ATOM 967 C CA . HIS A 1 116 ? -10.863 -7.855 -4.461 1.00 92.81 116 HIS A CA 1
ATOM 968 C C . HIS A 1 116 ? -11.172 -6.881 -5.605 1.00 92.81 116 HIS A C 1
ATOM 970 O O . HIS A 1 116 ? -10.421 -6.826 -6.572 1.00 92.81 116 HIS A O 1
ATOM 976 N N . VAL A 1 117 ? -12.241 -6.084 -5.505 1.00 91.19 117 VAL A N 1
ATOM 977 C CA . VAL A 1 117 ? -12.511 -5.027 -6.497 1.00 91.19 117 VAL A CA 1
ATOM 978 C C . VAL A 1 117 ? -11.384 -3.996 -6.499 1.00 91.19 117 VAL A C 1
ATOM 980 O O . VAL A 1 117 ? -10.917 -3.621 -7.567 1.00 91.19 117 VAL A O 1
ATOM 983 N N . MET A 1 118 ? -10.914 -3.578 -5.321 1.00 88.81 118 MET A N 1
ATOM 984 C CA . MET A 1 118 ? -9.770 -2.672 -5.190 1.00 88.81 118 MET A CA 1
ATOM 985 C C . MET A 1 118 ? -8.491 -3.287 -5.766 1.00 88.81 118 MET A C 1
ATOM 987 O O . MET A 1 118 ? -7.719 -2.559 -6.370 1.00 88.81 118 MET A O 1
ATOM 991 N N . SER A 1 119 ? -8.297 -4.604 -5.627 1.00 92.69 119 SER A N 1
ATOM 992 C CA . SER A 1 119 ? -7.174 -5.320 -6.247 1.00 92.69 119 SER A CA 1
ATOM 993 C C . SER A 1 119 ? -7.210 -5.217 -7.760 1.00 92.69 119 SER A C 1
ATOM 995 O O . SER A 1 119 ? -6.269 -4.707 -8.344 1.00 92.69 119 SER A O 1
ATOM 997 N N . VAL A 1 120 ? -8.336 -5.549 -8.390 1.00 92.19 120 VAL A N 1
ATOM 998 C CA . VAL A 1 120 ? -8.472 -5.405 -9.848 1.00 92.19 120 VAL A CA 1
ATOM 999 C C . VAL A 1 120 ? -8.309 -3.949 -10.296 1.00 92.19 120 VAL A C 1
ATOM 1001 O O . VAL A 1 120 ? -7.706 -3.691 -11.329 1.00 92.19 120 VAL A O 1
ATOM 1004 N N . MET A 1 121 ? -8.846 -2.982 -9.546 1.00 89.31 121 MET A N 1
ATOM 1005 C CA . MET A 1 121 ? -8.677 -1.564 -9.884 1.00 89.31 121 MET A CA 1
ATOM 1006 C C . MET A 1 121 ? -7.222 -1.103 -9.778 1.00 89.31 121 MET A C 1
ATOM 1008 O O . MET A 1 121 ? -6.832 -0.227 -10.540 1.00 89.31 121 MET A O 1
ATOM 1012 N N . PHE A 1 122 ? -6.444 -1.664 -8.851 1.00 88.56 122 PHE A N 1
ATOM 1013 C CA . PHE A 1 122 ? -5.026 -1.357 -8.701 1.00 88.56 122 PHE A CA 1
ATOM 1014 C C . PHE A 1 122 ? -4.238 -1.805 -9.939 1.00 88.56 122 PHE A C 1
ATOM 1016 O O . PHE A 1 122 ? -3.614 -0.961 -10.570 1.00 88.56 122 PHE A O 1
ATOM 1023 N N . GLU A 1 123 ? -4.429 -3.048 -10.391 1.00 90.25 123 GLU A N 1
ATOM 1024 C CA . GLU A 1 123 ? -3.812 -3.559 -11.630 1.00 90.25 123 GLU A CA 1
ATOM 1025 C C . GLU A 1 123 ? -4.191 -2.727 -12.863 1.00 90.25 123 GLU A C 1
ATOM 1027 O O . GLU A 1 123 ? -3.375 -2.443 -13.732 1.00 90.25 123 GLU A O 1
ATOM 1032 N N . LEU A 1 124 ? -5.453 -2.286 -12.960 1.00 88.94 124 LEU A N 1
ATOM 1033 C CA . LEU A 1 124 ? -5.881 -1.426 -14.070 1.00 88.94 124 LEU A CA 1
ATOM 1034 C C . LEU A 1 124 ? -5.214 -0.047 -14.036 1.00 88.94 124 LEU A C 1
ATOM 1036 O O . LEU A 1 124 ? -5.013 0.557 -15.091 1.00 88.94 124 LEU A O 1
ATOM 1040 N N . ILE A 1 125 ? -4.922 0.476 -12.843 1.00 88.88 125 ILE A N 1
ATOM 1041 C CA . ILE A 1 125 ? -4.173 1.724 -12.692 1.00 88.88 125 ILE A CA 1
ATOM 1042 C C . ILE A 1 125 ? -2.725 1.500 -13.124 1.00 88.88 125 ILE A C 1
ATOM 1044 O O . ILE A 1 125 ? -2.209 2.339 -13.855 1.00 88.88 125 ILE A O 1
ATOM 1048 N N . GLU A 1 126 ? -2.109 0.381 -12.749 1.00 86.75 126 GLU A N 1
ATOM 1049 C CA . GLU A 1 126 ? -0.744 0.041 -13.169 1.00 86.75 126 GLU A CA 1
ATOM 1050 C C . GLU A 1 126 ? -0.642 -0.091 -14.686 1.00 86.75 126 GLU A C 1
ATOM 1052 O O . GLU A 1 126 ? 0.124 0.650 -15.301 1.00 86.75 126 GLU A O 1
ATOM 1057 N N . TYR A 1 127 ? -1.545 -0.850 -15.310 1.00 86.75 127 TYR A N 1
ATOM 1058 C CA . TYR A 1 127 ? -1.675 -0.894 -16.770 1.00 86.75 127 TYR A CA 1
ATOM 1059 C C . TYR A 1 127 ? -1.856 0.483 -17.411 1.00 86.75 127 TYR A C 1
ATOM 1061 O O . TYR A 1 127 ? -1.339 0.760 -18.488 1.00 86.75 127 TYR A O 1
ATOM 1069 N N . SER A 1 128 ? -2.628 1.371 -16.779 1.00 88.69 128 SER A N 1
ATOM 1070 C CA . SER A 1 128 ? -2.859 2.715 -17.323 1.00 88.69 128 SER A CA 1
ATOM 1071 C C . SER A 1 128 ? -1.621 3.613 -17.213 1.00 88.69 128 SER A C 1
ATOM 1073 O O . SER A 1 128 ? -1.530 4.613 -17.928 1.00 88.69 128 SER A O 1
ATOM 1075 N N . LEU A 1 129 ? -0.698 3.292 -16.304 1.00 86.50 129 LEU A N 1
ATOM 1076 C CA . LEU A 1 129 ? 0.484 4.087 -15.980 1.00 86.50 129 LEU A CA 1
ATOM 1077 C C . LEU A 1 129 ? 1.795 3.476 -16.494 1.00 86.50 129 LEU A C 1
ATOM 1079 O O . LEU A 1 129 ? 2.812 4.165 -16.419 1.00 86.50 129 LEU A O 1
ATOM 1083 N N . GLU A 1 130 ? 1.779 2.278 -17.087 1.00 87.12 130 GLU A N 1
ATOM 1084 C CA . GLU A 1 130 ? 2.960 1.605 -17.663 1.00 87.12 130 GLU A CA 1
ATOM 1085 C C . GLU A 1 130 ? 3.740 2.513 -18.635 1.00 87.12 130 GLU A C 1
ATOM 1087 O O . GLU A 1 130 ? 4.966 2.563 -18.630 1.00 87.12 130 GLU A O 1
ATOM 1092 N N . GLN A 1 131 ? 3.037 3.350 -19.410 1.00 83.38 131 GLN A N 1
ATOM 1093 C CA . GLN A 1 131 ? 3.674 4.278 -20.355 1.00 83.38 131 GLN A CA 1
ATOM 1094 C C . GLN A 1 131 ? 4.386 5.456 -19.680 1.00 83.38 131 GLN A C 1
ATOM 1096 O O . GLN A 1 131 ? 5.225 6.117 -20.293 1.00 83.38 131 GLN A O 1
ATOM 1101 N N . GLN A 1 132 ? 3.998 5.782 -18.448 1.00 83.31 132 GLN A N 1
ATOM 1102 C CA . GLN A 1 132 ? 4.560 6.888 -17.676 1.00 83.31 132 GLN A CA 1
ATOM 1103 C C . GLN A 1 132 ? 5.664 6.408 -16.731 1.00 83.31 132 GLN A C 1
ATOM 1105 O O . GLN A 1 132 ? 6.583 7.173 -16.433 1.00 83.31 132 GLN A O 1
ATOM 1110 N N . LEU A 1 133 ? 5.572 5.161 -16.267 1.00 80.31 133 LEU A N 1
ATOM 1111 C CA . LEU A 1 133 ? 6.471 4.545 -15.303 1.00 80.31 133 LEU A CA 1
ATOM 1112 C C . LEU A 1 133 ? 6.967 3.205 -15.865 1.00 80.31 133 LEU A C 1
ATOM 1114 O O . LEU A 1 133 ? 6.243 2.219 -15.773 1.00 80.31 133 LEU A O 1
ATOM 1118 N N . PRO A 1 134 ? 8.210 3.145 -16.381 1.00 78.12 134 PRO A N 1
ATOM 1119 C CA . PRO A 1 134 ? 8.792 1.917 -16.937 1.00 78.12 134 PRO A CA 1
ATOM 1120 C C . PRO A 1 134 ? 8.895 0.761 -15.934 1.00 78.12 134 PRO A C 1
ATOM 1122 O O . PRO A 1 134 ? 9.073 -0.384 -16.323 1.00 78.12 134 PRO A O 1
ATOM 1125 N N . GLU A 1 135 ? 8.825 1.062 -14.636 1.00 76.50 135 GLU A N 1
ATOM 1126 C CA . GLU A 1 135 ? 8.808 0.057 -13.567 1.00 76.50 135 GLU A CA 1
ATOM 1127 C C . GLU A 1 135 ? 7.491 -0.721 -13.519 1.00 76.50 135 GLU A C 1
ATOM 1129 O O . GLU A 1 135 ? 7.494 -1.836 -13.029 1.00 76.50 135 GLU A O 1
ATOM 1134 N N . LEU A 1 136 ? 6.402 -0.148 -14.044 1.00 80.06 136 LEU A N 1
ATOM 1135 C CA . LEU A 1 136 ? 5.089 -0.791 -14.150 1.00 80.06 136 LEU A CA 1
ATOM 1136 C C . LEU A 1 136 ? 4.896 -1.490 -15.507 1.00 80.06 136 LEU A C 1
ATOM 1138 O O . LEU A 1 136 ? 3.807 -1.972 -15.798 1.00 80.06 136 LEU A O 1
ATOM 1142 N N . GLU A 1 137 ? 5.916 -1.485 -16.375 1.00 84.75 137 GLU A N 1
ATOM 1143 C CA . GLU A 1 137 ? 5.894 -2.217 -17.642 1.00 84.75 137 GLU A CA 1
ATOM 1144 C C . GLU A 1 137 ? 6.198 -3.693 -17.370 1.00 84.75 137 GLU A C 1
ATOM 1146 O O . GLU A 1 137 ? 7.338 -4.161 -17.480 1.00 84.75 137 GLU A O 1
ATOM 1151 N N . GLU A 1 138 ? 5.153 -4.418 -16.989 1.00 84.94 138 GLU A N 1
ATOM 1152 C CA . GLU A 1 138 ? 5.209 -5.831 -16.647 1.00 84.94 138 GLU A CA 1
ATOM 1153 C C . GLU A 1 138 ? 4.431 -6.676 -17.659 1.00 84.94 138 GLU A C 1
ATOM 1155 O O . GLU A 1 138 ? 3.700 -6.212 -18.542 1.00 84.94 138 GLU A O 1
ATOM 1160 N N . CYS A 1 139 ? 4.624 -7.987 -17.580 1.00 87.50 139 CYS A N 1
ATOM 1161 C CA . CYS A 1 139 ? 3.948 -8.897 -18.482 1.00 87.50 139 CYS A CA 1
ATOM 1162 C C . CYS A 1 139 ? 2.492 -9.114 -18.072 1.00 87.50 139 CYS A C 1
ATOM 1164 O O . CYS A 1 139 ? 2.143 -9.116 -16.901 1.00 87.50 139 CYS A O 1
ATOM 1166 N N . TRP A 1 140 ? 1.621 -9.435 -19.033 1.00 88.81 140 TRP A N 1
ATOM 1167 C CA . TRP A 1 140 ? 0.198 -9.649 -18.730 1.00 88.81 140 TRP A CA 1
ATOM 1168 C C . TRP A 1 140 ? -0.072 -10.728 -17.671 1.00 88.81 140 TRP A C 1
ATOM 1170 O O . TRP A 1 140 ? -1.070 -10.674 -16.955 1.00 88.81 140 TRP A O 1
ATOM 1180 N N . TRP A 1 141 ? 0.780 -11.751 -17.621 1.00 88.50 141 TRP A N 1
ATOM 1181 C CA . TRP A 1 141 ? 0.657 -12.839 -16.661 1.00 88.50 141 TRP A CA 1
ATOM 1182 C C . TRP A 1 141 ? 1.169 -12.429 -15.279 1.00 88.50 141 TRP A C 1
ATOM 1184 O O . TRP A 1 141 ? 0.734 -13.035 -14.306 1.00 88.50 141 TRP A O 1
ATOM 1194 N N . ASP A 1 142 ? 2.038 -11.422 -15.202 1.00 88.81 142 ASP A N 1
ATOM 1195 C CA . ASP A 1 142 ? 2.527 -10.837 -13.956 1.00 88.81 142 ASP A CA 1
ATOM 1196 C C . ASP A 1 142 ? 1.350 -10.158 -13.242 1.00 88.81 142 ASP A C 1
ATOM 1198 O O . ASP A 1 142 ? 0.757 -10.756 -12.342 1.00 88.81 142 ASP A O 1
ATOM 1202 N N . HIS A 1 143 ? 0.811 -9.096 -13.850 1.00 89.00 143 HIS A N 1
ATOM 1203 C CA . HIS A 1 143 ? -0.380 -8.379 -13.381 1.00 89.00 143 HIS A CA 1
ATOM 1204 C C . HIS A 1 143 ? -1.543 -9.293 -12.963 1.00 89.00 143 HIS A C 1
ATOM 1206 O O . HIS A 1 143 ? -2.109 -9.203 -11.872 1.00 89.00 143 HIS A O 1
ATOM 1212 N N . TRP A 1 144 ? -1.974 -10.206 -13.843 1.00 91.31 144 TRP A N 1
ATOM 1213 C CA . TRP A 1 144 ? -3.214 -10.945 -13.586 1.00 91.31 144 TRP A CA 1
ATOM 1214 C C . TRP A 1 144 ? -3.024 -12.211 -12.762 1.00 91.31 144 TRP A C 1
ATOM 1216 O O . TRP A 1 144 ? -3.889 -12.538 -11.947 1.00 91.31 144 TRP A O 1
ATOM 1226 N N . ILE A 1 145 ? -1.963 -12.979 -13.004 1.00 89.81 145 ILE A N 1
ATOM 1227 C CA . ILE A 1 145 ? -1.779 -14.267 -12.325 1.00 89.81 145 ILE A CA 1
ATOM 1228 C C . ILE A 1 145 ? -0.980 -14.049 -11.050 1.00 89.81 145 ILE A C 1
ATOM 1230 O O . ILE A 1 145 ? -1.383 -14.530 -9.989 1.00 89.81 145 ILE A O 1
ATOM 1234 N N . LEU A 1 146 ? 0.133 -13.340 -11.157 1.00 89.94 146 LEU A N 1
ATOM 1235 C CA . LEU A 1 146 ? 1.057 -13.124 -10.063 1.00 89.94 146 LEU A CA 1
ATOM 1236 C C . LEU A 1 146 ? 0.497 -12.104 -9.083 1.00 89.94 146 LEU A C 1
ATOM 1238 O O . LEU A 1 146 ? 0.253 -12.453 -7.930 1.00 89.94 146 LEU A O 1
ATOM 1242 N N . ASP A 1 147 ? 0.147 -10.914 -9.546 1.00 91.56 147 ASP A N 1
ATOM 1243 C CA . ASP A 1 147 ? -0.247 -9.842 -8.644 1.00 91.56 147 ASP A CA 1
ATOM 1244 C C . ASP A 1 147 ? -1.699 -9.965 -8.211 1.00 91.56 147 ASP A C 1
ATOM 1246 O O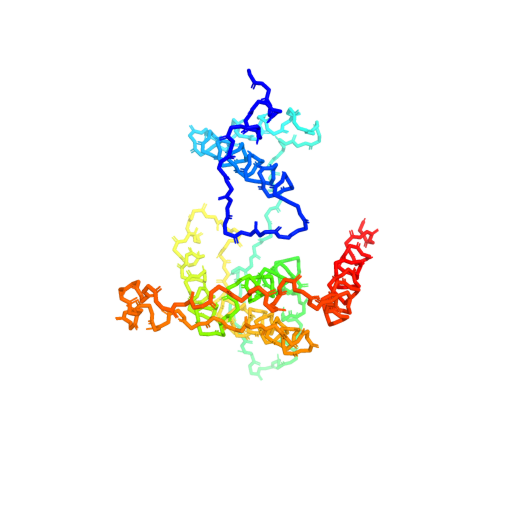 . ASP A 1 147 ? -1.975 -10.213 -7.033 1.00 91.56 147 ASP A O 1
ATOM 1250 N N . ALA A 1 148 ? -2.657 -9.898 -9.136 1.00 92.62 148 ALA A N 1
ATOM 1251 C CA . ALA A 1 148 ? -4.082 -9.913 -8.802 1.00 92.62 148 ALA A CA 1
ATOM 1252 C C . ALA A 1 148 ? -4.534 -11.206 -8.104 1.00 92.62 148 ALA A C 1
ATOM 1254 O O . ALA A 1 148 ? -5.289 -11.176 -7.122 1.00 92.62 148 ALA A O 1
ATOM 1255 N N . VAL A 1 149 ? -4.119 -12.362 -8.631 1.00 93.44 149 VAL A N 1
ATOM 1256 C CA . VAL A 1 149 ? -4.608 -13.665 -8.164 1.00 93.44 149 VAL A CA 1
ATOM 1257 C C . VAL A 1 149 ? -3.755 -14.214 -7.028 1.00 93.44 149 VAL A C 1
ATOM 1259 O O . VAL A 1 149 ? -4.321 -14.617 -6.007 1.00 93.44 149 VAL A O 1
ATOM 1262 N N . LEU A 1 150 ? -2.429 -14.254 -7.179 1.00 92.50 150 LEU A N 1
ATOM 1263 C CA . LEU A 1 150 ? -1.553 -14.847 -6.172 1.00 92.50 150 LEU A CA 1
ATOM 1264 C C . LEU A 1 150 ? -1.245 -13.856 -5.048 1.00 92.50 150 LEU A C 1
ATOM 1266 O O . LEU A 1 150 ? -1.745 -14.057 -3.947 1.00 92.50 150 LEU A O 1
ATOM 1270 N N . CYS A 1 151 ? -0.484 -12.790 -5.275 1.00 93.12 151 CYS A N 1
ATOM 1271 C CA . CYS A 1 151 ? -0.038 -11.869 -4.227 1.00 93.12 151 CYS A CA 1
ATOM 1272 C C . CYS A 1 151 ? -1.216 -11.198 -3.515 1.00 93.12 151 CYS A C 1
ATOM 1274 O O . CYS A 1 151 ? -1.416 -11.373 -2.306 1.00 93.12 151 CYS A O 1
ATOM 1276 N N . ASN A 1 152 ? -2.048 -10.488 -4.274 1.00 94.69 152 ASN A N 1
ATOM 1277 C CA . ASN A 1 152 ? -3.185 -9.742 -3.759 1.00 94.69 152 ASN A CA 1
ATOM 1278 C C . ASN A 1 152 ? -4.235 -10.697 -3.191 1.00 94.69 152 ASN A C 1
ATOM 1280 O O . ASN A 1 152 ? -4.705 -10.515 -2.066 1.00 94.69 152 ASN A O 1
ATOM 1284 N N . GLY A 1 153 ? -4.573 -11.759 -3.928 1.00 96.31 153 GLY A N 1
ATOM 1285 C CA . GLY A 1 153 ? -5.546 -12.758 -3.492 1.00 96.31 153 GLY A CA 1
ATOM 1286 C C . GLY A 1 153 ? -5.132 -13.496 -2.216 1.00 96.31 153 GLY A C 1
ATOM 1287 O O . GLY A 1 153 ? -5.954 -13.642 -1.304 1.00 96.31 153 GLY A O 1
ATOM 1288 N N . LEU A 1 154 ? -3.863 -13.902 -2.093 1.00 96.06 154 LEU A N 1
ATOM 1289 C CA . LEU A 1 154 ? -3.326 -14.504 -0.868 1.00 96.06 154 LEU A CA 1
ATOM 1290 C C . LEU A 1 154 ? -3.295 -13.497 0.280 1.00 96.06 154 LEU A C 1
ATOM 1292 O O . LEU A 1 154 ? -3.664 -13.854 1.401 1.00 96.06 154 LEU A O 1
ATOM 1296 N N . GLY A 1 155 ? -2.914 -12.244 0.018 1.00 95.31 155 GLY A N 1
ATOM 1297 C CA . GLY A 1 155 ? -2.947 -11.163 1.002 1.00 95.31 155 GLY A CA 1
ATOM 1298 C C . GLY A 1 155 ? -4.352 -10.968 1.570 1.00 95.31 155 GLY A C 1
ATOM 1299 O O . GLY A 1 155 ? -4.552 -11.013 2.788 1.00 95.31 155 GLY A O 1
ATOM 1300 N N . ILE A 1 156 ? -5.354 -10.863 0.691 1.00 95.69 156 ILE A N 1
ATOM 1301 C CA . ILE A 1 156 ? -6.770 -10.751 1.065 1.00 95.69 156 ILE A CA 1
ATOM 1302 C C . ILE A 1 156 ? -7.204 -11.962 1.880 1.00 95.69 156 ILE A C 1
ATOM 1304 O O . ILE A 1 156 ? -7.776 -11.802 2.959 1.00 95.69 156 ILE A O 1
ATOM 1308 N N . TRP A 1 157 ? -6.927 -13.174 1.400 1.00 96.25 157 TRP A N 1
ATOM 1309 C CA . TRP A 1 157 ? -7.309 -14.400 2.093 1.00 96.25 157 TRP A CA 1
ATOM 1310 C C . TRP A 1 157 ? -6.707 -14.468 3.503 1.00 96.25 157 TRP A C 1
ATOM 1312 O O . TRP A 1 157 ? -7.441 -14.688 4.471 1.00 96.25 157 TRP A O 1
ATOM 1322 N N . CYS A 1 158 ? -5.407 -14.190 3.641 1.00 95.69 158 CYS A N 1
ATOM 1323 C CA . CYS A 1 158 ? -4.718 -14.102 4.927 1.00 95.69 158 CYS A CA 1
ATOM 1324 C C . CYS A 1 158 ? -5.349 -13.034 5.828 1.00 95.69 158 CYS A C 1
ATOM 1326 O O . CYS A 1 158 ? -5.598 -13.289 7.006 1.00 95.69 158 CYS A O 1
ATOM 1328 N N . GLY A 1 159 ? -5.669 -11.857 5.287 1.00 91.56 159 GLY A N 1
ATOM 1329 C CA . GLY A 1 159 ? -6.303 -10.771 6.035 1.00 91.56 159 GLY A CA 1
ATOM 1330 C C . GLY A 1 159 ? -7.680 -11.172 6.561 1.00 91.56 159 GLY A C 1
ATOM 1331 O O . GLY A 1 159 ? -7.981 -10.990 7.743 1.00 91.56 159 GLY A O 1
ATOM 1332 N N . MET A 1 160 ? -8.495 -11.810 5.720 1.00 90.19 160 MET A N 1
ATOM 1333 C CA . MET A 1 160 ? -9.809 -12.321 6.111 1.00 90.19 160 MET A CA 1
ATOM 1334 C C . MET A 1 160 ? -9.704 -13.434 7.160 1.00 90.19 160 MET A C 1
ATOM 1336 O O . MET A 1 160 ? -10.468 -13.429 8.127 1.00 90.19 160 MET A O 1
ATOM 1340 N N . LYS A 1 161 ? -8.728 -14.343 7.034 1.00 91.75 161 LYS A N 1
ATOM 1341 C CA . LYS A 1 161 ? -8.450 -15.371 8.048 1.00 91.75 161 LYS A CA 1
ATOM 1342 C C . LYS A 1 161 ? -7.974 -14.786 9.368 1.00 91.75 161 LYS A C 1
ATOM 1344 O O . LYS A 1 161 ? -8.413 -15.242 10.423 1.00 91.75 161 LYS A O 1
ATOM 1349 N N . THR A 1 162 ? -7.162 -13.735 9.340 1.00 86.38 162 THR A N 1
ATOM 1350 C CA . THR A 1 162 ? -6.786 -12.998 10.548 1.00 86.38 162 THR A CA 1
ATOM 1351 C C . THR A 1 162 ? -8.012 -12.368 11.210 1.00 86.38 162 THR A C 1
ATOM 1353 O O . THR A 1 162 ? -8.168 -12.480 12.425 1.00 86.38 162 THR A O 1
ATOM 1356 N N . LEU A 1 163 ? -8.926 -11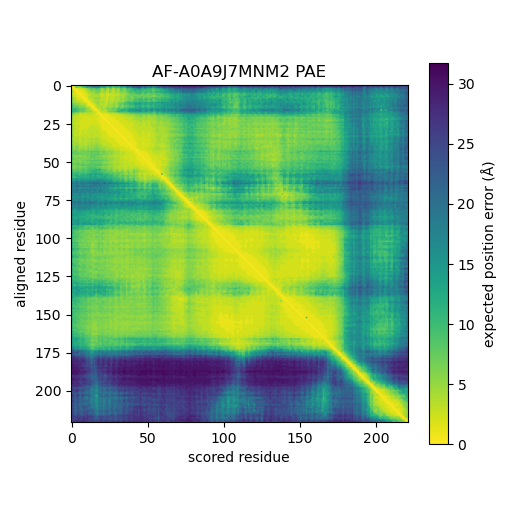.754 10.450 1.00 84.19 163 LEU A N 1
ATOM 1357 C CA . LEU A 1 163 ? -10.170 -11.201 11.005 1.00 84.19 163 LEU A CA 1
ATOM 1358 C C . LEU A 1 163 ? -11.059 -12.280 11.639 1.00 84.19 163 LEU A C 1
ATOM 1360 O O . LEU A 1 163 ? -11.599 -12.049 12.722 1.00 84.19 163 LEU A O 1
ATOM 1364 N N . GLU A 1 164 ? -11.170 -13.449 11.003 1.00 86.25 164 GLU A N 1
ATOM 1365 C CA . GLU A 1 164 ? -11.884 -14.619 11.532 1.00 86.25 164 GLU A CA 1
ATOM 1366 C C . GLU A 1 164 ? -11.244 -15.112 12.841 1.00 86.25 164 GLU A C 1
ATOM 1368 O O . GLU A 1 164 ? -11.920 -15.245 13.860 1.00 86.25 164 GLU A O 1
ATOM 1373 N N . TYR A 1 165 ? -9.919 -15.283 12.864 1.00 83.00 165 TYR A N 1
ATOM 1374 C CA . TYR A 1 165 ? -9.163 -15.699 14.051 1.00 83.00 165 TYR A CA 1
ATOM 1375 C C . TYR A 1 165 ? -9.283 -14.712 15.228 1.00 83.00 165 TYR A C 1
ATOM 1377 O O . TYR A 1 165 ? -9.256 -15.090 16.410 1.00 83.00 165 TYR A O 1
ATOM 1385 N N . LEU A 1 166 ? -9.406 -13.421 14.919 1.00 80.31 166 LEU A N 1
ATOM 1386 C CA . LEU A 1 166 ? -9.574 -12.351 15.896 1.00 80.31 166 LEU A CA 1
ATOM 1387 C C . LEU A 1 166 ? -11.036 -12.120 16.310 1.00 80.31 166 LEU A C 1
ATOM 1389 O O . LEU A 1 166 ? -11.262 -11.292 17.195 1.00 80.31 166 LEU A O 1
ATOM 1393 N N . ASP A 1 167 ? -11.999 -12.837 15.723 1.00 79.50 167 ASP A N 1
ATOM 1394 C CA . ASP A 1 167 ? -13.439 -12.630 15.927 1.00 79.50 167 ASP A CA 1
ATOM 1395 C C . ASP A 1 167 ? -13.831 -11.151 15.726 1.00 79.50 167 ASP A C 1
ATOM 1397 O O . ASP A 1 167 ? -14.400 -10.467 16.592 1.00 79.50 167 ASP A O 1
ATOM 1401 N N . MET A 1 168 ? -13.392 -10.606 14.587 1.00 73.56 168 MET A N 1
ATOM 1402 C CA . MET A 1 168 ? -13.628 -9.221 14.196 1.00 73.56 168 MET A CA 1
ATOM 1403 C C . MET A 1 168 ? -14.873 -9.117 13.325 1.00 73.56 168 MET A C 1
ATOM 1405 O O . MET A 1 168 ? -15.083 -9.881 12.387 1.00 73.56 168 MET A O 1
ATOM 1409 N N . LYS A 1 169 ? -15.692 -8.100 13.599 1.00 78.06 169 LYS A N 1
ATOM 1410 C CA . LYS A 1 169 ? -16.882 -7.825 12.797 1.00 78.06 169 LYS A CA 1
ATOM 1411 C C . LYS A 1 169 ? -16.488 -7.423 11.371 1.00 78.06 169 LYS A C 1
ATOM 1413 O O . LYS A 1 169 ? -15.795 -6.417 11.195 1.00 78.06 169 LYS A O 1
ATOM 1418 N N . LEU A 1 170 ? -17.004 -8.168 10.395 1.00 82.19 170 LEU A N 1
ATOM 1419 C CA . LEU A 1 170 ? -16.942 -7.833 8.974 1.00 82.19 170 LEU A CA 1
ATOM 1420 C C . LEU A 1 170 ? -17.945 -6.729 8.623 1.00 82.19 170 LEU A C 1
ATOM 1422 O O . LEU A 1 170 ? -19.006 -6.597 9.249 1.00 82.19 170 LEU A O 1
ATOM 1426 N N . TYR A 1 171 ? -17.601 -5.928 7.623 1.00 81.31 171 TYR A N 1
ATOM 1427 C CA . TYR A 1 171 ? -18.471 -4.882 7.099 1.00 81.31 171 TYR A CA 1
ATOM 1428 C C . TYR A 1 171 ? -19.164 -5.372 5.831 1.00 81.31 171 TYR A C 1
ATOM 1430 O O . TYR A 1 171 ? -18.641 -6.215 5.119 1.00 81.31 171 TYR A O 1
ATOM 1438 N N . ASN A 1 172 ? -20.377 -4.875 5.585 1.00 78.56 172 ASN A N 1
ATOM 1439 C CA . ASN A 1 172 ? -21.107 -5.137 4.350 1.00 78.56 172 ASN A CA 1
ATOM 1440 C C . ASN A 1 172 ? -21.329 -3.804 3.648 1.00 78.56 172 ASN A C 1
ATOM 1442 O O . ASN A 1 172 ? -22.286 -3.081 3.936 1.00 78.56 172 ASN A O 1
ATOM 1446 N N . TRP A 1 173 ? -20.423 -3.485 2.736 1.00 74.69 173 TRP A N 1
ATOM 1447 C CA . TRP A 1 173 ? -20.448 -2.219 2.011 1.00 74.69 173 TRP A CA 1
ATOM 1448 C C . TRP A 1 173 ? -21.497 -2.196 0.892 1.00 74.69 173 TRP A C 1
ATOM 1450 O O . TRP A 1 173 ? -22.014 -1.142 0.535 1.00 74.69 173 TRP A O 1
ATOM 1460 N N . ARG A 1 174 ? -21.901 -3.366 0.387 1.00 73.12 174 ARG A N 1
ATOM 1461 C CA . ARG A 1 174 ? -22.959 -3.506 -0.631 1.00 73.12 174 ARG A CA 1
ATOM 1462 C C . ARG A 1 174 ? -24.344 -3.140 -0.083 1.00 73.12 174 ARG A C 1
ATOM 1464 O O . ARG A 1 174 ? -25.247 -2.790 -0.837 1.00 73.12 174 ARG A O 1
ATOM 1471 N N . GLY A 1 175 ? -24.512 -3.220 1.237 1.00 63.84 175 GLY A N 1
ATOM 1472 C CA . GLY A 1 175 ? -25.750 -2.915 1.952 1.00 63.84 175 GLY A CA 1
ATOM 1473 C C . GLY A 1 175 ? -25.936 -1.450 2.354 1.00 63.84 175 GLY A C 1
ATOM 1474 O O . GLY A 1 175 ? -26.917 -1.164 3.035 1.00 63.84 175 GLY A O 1
ATOM 1475 N N . LEU A 1 176 ? -25.048 -0.525 1.962 1.00 62.31 176 LEU A N 1
ATOM 1476 C CA . LEU A 1 176 ? -25.151 0.895 2.345 1.00 62.31 176 LEU A CA 1
ATOM 1477 C C . LEU A 1 176 ? -26.465 1.556 1.885 1.00 62.31 176 LEU A C 1
ATOM 1479 O O . LEU A 1 176 ? -26.969 2.457 2.546 1.00 62.31 176 LEU A O 1
ATOM 1483 N N . TRP A 1 177 ? -27.082 1.034 0.824 1.00 61.72 177 TRP A N 1
ATOM 1484 C CA . TRP A 1 177 ? -28.398 1.460 0.334 1.00 61.72 177 TRP A CA 1
ATOM 1485 C C . TRP A 1 177 ? -29.573 1.013 1.219 1.00 61.72 177 TRP A C 1
ATOM 1487 O O . TRP A 1 177 ? -30.684 1.510 1.067 1.00 61.72 177 TRP A O 1
ATOM 1497 N N . LYS A 1 178 ? -29.352 0.063 2.137 1.00 59.69 178 LYS A N 1
ATOM 1498 C CA . LYS A 1 178 ? -30.361 -0.464 3.071 1.00 59.69 178 LYS A CA 1
ATOM 1499 C C . LYS A 1 178 ? -30.208 0.091 4.486 1.00 59.69 178 LYS A C 1
ATOM 1501 O O . LYS A 1 178 ? -30.813 -0.452 5.406 1.00 59.69 178 LYS A O 1
ATOM 1506 N N . VAL A 1 179 ? -29.387 1.123 4.692 1.00 56.50 179 VAL A N 1
ATOM 1507 C CA . VAL A 1 179 ? -29.226 1.733 6.017 1.00 56.50 179 VAL A CA 1
ATOM 1508 C C . VAL A 1 179 ? -30.542 2.431 6.375 1.00 56.50 179 VAL A C 1
ATOM 1510 O O . VAL A 1 179 ? -30.897 3.404 5.708 1.00 56.50 179 VAL A O 1
ATOM 1513 N N . PRO A 1 180 ? -31.294 1.961 7.390 1.00 50.72 180 PRO A N 1
ATOM 1514 C CA . PRO A 1 180 ? -32.462 2.696 7.843 1.00 50.72 180 PRO A CA 1
ATOM 1515 C C . PRO A 1 180 ? -32.001 4.073 8.325 1.00 50.72 180 PRO A C 1
ATOM 1517 O O . PRO A 1 180 ? -31.052 4.184 9.107 1.00 50.72 180 PRO A O 1
ATOM 1520 N N . VAL A 1 181 ? -32.664 5.118 7.827 1.00 54.66 181 VAL A N 1
ATOM 1521 C CA . VAL A 1 181 ? -32.536 6.490 8.323 1.00 54.66 181 VAL A CA 1
ATOM 1522 C C . VAL A 1 181 ? -32.752 6.443 9.834 1.00 54.66 181 VAL A C 1
ATOM 1524 O O . VAL A 1 181 ? -33.828 6.062 10.275 1.00 54.66 181 VAL A O 1
ATOM 1527 N N . TYR A 1 182 ? -31.685 6.733 10.586 1.00 44.56 182 TYR A N 1
ATOM 1528 C CA . TYR A 1 182 ? -31.603 6.866 12.044 1.00 44.56 182 TYR A CA 1
ATOM 1529 C C . TYR A 1 182 ? -32.833 6.356 12.822 1.00 44.56 182 TYR A C 1
ATOM 1531 O O . TYR A 1 182 ? -33.746 7.120 13.128 1.00 44.56 182 TYR A O 1
ATOM 1539 N N . ASP A 1 183 ? -32.845 5.071 13.185 1.00 44.38 183 ASP A N 1
ATOM 1540 C CA . ASP A 1 183 ? -33.800 4.593 14.184 1.00 44.38 183 ASP A CA 1
ATOM 1541 C C . ASP A 1 183 ? -33.360 5.114 15.563 1.00 44.38 183 ASP A C 1
ATOM 1543 O O . ASP A 1 183 ? -32.350 4.680 16.131 1.00 44.38 183 ASP A O 1
ATOM 1547 N N . SER A 1 184 ? -34.116 6.077 16.093 1.00 49.94 184 SER A N 1
ATOM 1548 C CA . SER A 1 184 ? -33.902 6.700 17.402 1.00 49.94 184 SER A CA 1
ATOM 1549 C C . SER A 1 184 ? -34.010 5.715 18.575 1.00 49.94 184 SER A C 1
ATOM 1551 O O . SER A 1 184 ? -33.734 6.099 19.709 1.00 49.94 184 SER A O 1
ATOM 1553 N N . ASN A 1 185 ? -34.391 4.454 18.330 1.00 42.69 185 ASN A N 1
ATOM 1554 C CA . ASN A 1 185 ? -34.552 3.407 19.340 1.00 42.69 185 ASN A CA 1
ATOM 1555 C C . ASN A 1 185 ? -33.360 2.457 19.501 1.00 42.69 185 ASN A C 1
ATOM 1557 O O . ASN A 1 185 ? -33.487 1.400 20.132 1.00 42.69 185 ASN A O 1
ATOM 1561 N N . ARG A 1 186 ? -32.159 2.826 19.036 1.00 44.59 186 ARG A N 1
ATOM 1562 C CA . ARG A 1 186 ? -30.944 2.186 19.554 1.00 44.59 186 ARG A CA 1
ATOM 1563 C C . ARG A 1 186 ? -30.792 2.547 21.026 1.00 44.59 186 ARG A C 1
ATOM 1565 O O . ARG A 1 186 ? -30.145 3.530 21.365 1.00 44.59 186 ARG A O 1
ATOM 1572 N N . LYS A 1 187 ? -31.378 1.712 21.890 1.00 42.12 187 LYS A N 1
ATOM 1573 C CA . LYS A 1 187 ? -31.033 1.597 23.305 1.00 42.12 187 LYS A CA 1
ATOM 1574 C C . LYS A 1 187 ? -29.518 1.545 23.375 1.00 42.12 187 LYS A C 1
ATOM 1576 O O . LYS A 1 187 ? -28.899 0.535 23.046 1.00 42.12 187 LYS A O 1
ATOM 1581 N N . THR A 1 188 ? -28.945 2.691 23.712 1.00 46.06 188 THR A N 1
ATOM 1582 C CA . THR A 1 188 ? -27.533 2.896 23.951 1.00 46.06 188 THR A CA 1
ATOM 1583 C C . THR A 1 188 ? -27.116 1.792 24.891 1.00 46.06 188 THR A C 1
ATOM 1585 O O . THR A 1 188 ? -27.615 1.704 26.012 1.00 46.06 188 THR A O 1
ATOM 1588 N N . THR A 1 189 ? -26.277 0.891 24.403 1.00 45.53 189 THR A N 1
ATOM 1589 C CA . THR A 1 189 ? -25.784 -0.255 25.143 1.00 45.53 189 THR A CA 1
ATOM 1590 C C . THR A 1 189 ? -24.878 0.251 26.269 1.00 45.53 189 THR A C 1
ATOM 1592 O O . THR A 1 189 ? -23.655 0.158 26.210 1.00 45.53 189 THR A O 1
ATOM 1595 N N . MET A 1 190 ? -25.477 0.788 27.335 1.00 43.00 190 MET A N 1
ATOM 1596 C CA . MET A 1 190 ? -24.809 0.967 28.620 1.00 43.00 190 MET A CA 1
ATOM 1597 C C . MET A 1 190 ? -24.306 -0.384 29.142 1.00 43.00 190 MET A C 1
ATOM 1599 O O . MET A 1 190 ? -23.324 -0.418 29.870 1.00 43.00 190 MET A O 1
ATOM 1603 N N . GLU A 1 191 ? -24.884 -1.504 28.695 1.00 43.78 191 GLU A N 1
ATOM 1604 C CA . GLU A 1 191 ? -24.371 -2.853 28.954 1.00 43.78 191 GLU A CA 1
ATOM 1605 C C . GLU A 1 191 ? -23.056 -3.172 28.212 1.00 43.78 191 GLU A C 1
ATOM 1607 O O . GLU A 1 191 ? -22.186 -3.802 28.806 1.00 43.78 191 GLU A O 1
ATOM 1612 N N . GLN A 1 192 ? -22.811 -2.658 26.991 1.00 48.22 192 GLN A N 1
ATOM 1613 C CA . GLN A 1 192 ? -21.498 -2.816 26.318 1.00 48.22 192 GLN A CA 1
ATOM 1614 C C . GLN A 1 192 ? -20.385 -1.980 26.976 1.00 48.22 192 GLN A C 1
ATOM 1616 O O . GLN A 1 192 ? -19.195 -2.270 26.804 1.00 48.22 192 GLN A O 1
ATOM 1621 N N . LEU A 1 193 ? -20.767 -0.948 27.734 1.00 46.03 193 LEU A N 1
ATOM 1622 C CA . LEU A 1 193 ? -19.871 -0.126 28.550 1.00 46.03 193 LEU A CA 1
ATOM 1623 C C . LEU A 1 193 ? -19.647 -0.695 29.964 1.00 46.03 193 LEU A C 1
ATOM 1625 O O . LEU A 1 193 ? -18.693 -0.280 30.615 1.00 46.03 193 LEU A O 1
ATOM 1629 N N . ARG A 1 194 ? -20.478 -1.639 30.440 1.00 41.94 194 ARG A N 1
ATOM 1630 C CA . ARG A 1 194 ? -20.477 -2.098 31.844 1.00 41.94 194 ARG A CA 1
ATOM 1631 C C . ARG A 1 194 ? -19.738 -3.412 32.094 1.00 41.94 194 ARG A C 1
ATOM 1633 O O . ARG A 1 194 ? -19.284 -3.630 33.213 1.00 41.94 194 ARG A O 1
ATOM 1640 N N . SER A 1 195 ? -19.574 -4.280 31.096 1.00 41.00 195 SER A N 1
ATOM 1641 C CA . SER A 1 195 ? -18.767 -5.496 31.268 1.00 41.00 195 SER A CA 1
ATOM 1642 C C . SER A 1 195 ? -17.290 -5.217 30.949 1.00 41.00 195 SER A C 1
ATOM 1644 O O . SER A 1 195 ? -17.011 -4.791 29.819 1.00 41.00 195 SER A O 1
ATOM 1646 N N . PRO A 1 196 ? -16.329 -5.492 31.858 1.00 48.62 196 PRO A N 1
ATOM 1647 C CA . PRO A 1 196 ? -14.922 -5.583 31.491 1.00 48.62 196 PRO A CA 1
ATOM 1648 C C . PRO A 1 196 ? -14.781 -6.780 30.552 1.00 48.62 196 PRO A C 1
ATOM 1650 O O . PRO A 1 196 ? -14.696 -7.937 30.957 1.00 48.62 196 PRO A O 1
ATOM 1653 N N . ASP A 1 197 ? -14.887 -6.494 29.262 1.00 55.62 197 ASP A N 1
ATOM 1654 C CA . ASP A 1 197 ? -14.928 -7.510 28.233 1.00 55.62 197 ASP A CA 1
ATOM 1655 C C . ASP A 1 197 ? -13.508 -8.044 28.014 1.00 55.62 197 ASP A C 1
ATOM 1657 O O . ASP A 1 197 ? -12.702 -7.480 27.269 1.00 55.62 197 ASP A O 1
ATOM 1661 N N . TRP A 1 198 ? -13.192 -9.147 28.691 1.00 53.56 198 TRP A N 1
ATOM 1662 C CA . TRP A 1 198 ? -11.925 -9.870 28.576 1.00 53.56 198 TRP A CA 1
ATOM 1663 C C . TRP A 1 198 ? -11.603 -10.296 27.137 1.00 53.56 198 TRP A C 1
ATOM 1665 O O . TRP A 1 198 ? -10.438 -10.560 26.828 1.00 53.56 198 TRP A O 1
ATOM 1675 N N . SER A 1 199 ? -12.590 -10.325 26.233 1.00 57.38 199 SER A N 1
ATOM 1676 C CA . SER A 1 199 ? -12.360 -10.560 24.808 1.00 57.38 199 SER A CA 1
ATOM 1677 C C . SER A 1 199 ? -11.676 -9.369 24.123 1.00 57.38 199 SER A C 1
ATOM 1679 O O . SER A 1 199 ? -10.871 -9.583 23.223 1.00 57.38 199 SER A O 1
ATOM 1681 N N . ARG A 1 2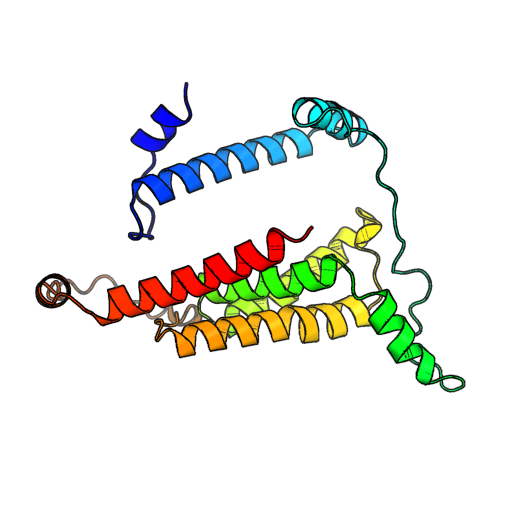00 ? -11.894 -8.118 24.567 1.00 54.09 200 ARG A N 1
ATOM 1682 C CA . ARG A 1 200 ? -11.163 -6.934 24.067 1.00 54.09 200 ARG A CA 1
ATOM 1683 C C . ARG A 1 200 ? -9.692 -6.969 24.470 1.00 54.09 200 ARG A C 1
ATOM 1685 O O . ARG A 1 200 ? -8.838 -6.743 23.624 1.00 54.09 200 ARG A O 1
ATOM 1692 N N . ALA A 1 201 ? -9.381 -7.344 25.711 1.00 53.81 201 ALA A N 1
ATOM 1693 C CA . ALA A 1 201 ? -7.997 -7.518 26.171 1.00 53.81 201 ALA A CA 1
ATOM 1694 C C . ALA A 1 201 ? -7.286 -8.713 25.496 1.00 53.81 201 ALA A C 1
ATOM 1696 O O . ALA A 1 201 ? -6.067 -8.711 25.313 1.00 53.81 201 ALA A O 1
ATOM 1697 N N . ARG A 1 202 ? -8.043 -9.749 25.110 1.00 59.50 202 ARG A N 1
ATOM 1698 C CA . ARG A 1 202 ? -7.536 -10.906 24.356 1.00 59.50 202 ARG A CA 1
ATOM 1699 C C . ARG A 1 202 ? -7.314 -10.563 22.878 1.00 59.50 202 ARG A C 1
ATOM 1701 O O . ARG A 1 202 ? -6.264 -10.901 22.346 1.00 59.50 202 ARG A O 1
ATOM 1708 N N . ARG A 1 203 ? -8.236 -9.818 22.255 1.00 60.50 203 ARG A N 1
ATOM 1709 C CA . ARG A 1 203 ? -8.086 -9.227 20.912 1.00 60.50 203 ARG A CA 1
ATOM 1710 C C . ARG A 1 203 ? -6.910 -8.251 20.851 1.00 60.50 203 ARG A C 1
ATOM 1712 O O . ARG A 1 203 ? -6.119 -8.328 19.925 1.00 60.50 203 ARG A O 1
ATOM 1719 N N . PHE A 1 204 ? -6.723 -7.431 21.885 1.00 57.03 204 PHE A N 1
ATOM 1720 C CA . PHE A 1 204 ? -5.578 -6.531 22.051 1.00 57.03 204 PHE A CA 1
ATOM 1721 C C . PHE A 1 204 ? -4.237 -7.271 22.063 1.00 57.03 204 PHE A C 1
ATOM 1723 O O . PHE A 1 204 ? -3.352 -6.930 21.286 1.00 57.03 204 PHE A O 1
ATOM 1730 N N . ARG A 1 205 ? -4.105 -8.326 22.882 1.00 57.50 205 ARG A N 1
ATOM 1731 C CA . ARG A 1 205 ? -2.893 -9.164 22.904 1.00 57.50 205 ARG A CA 1
ATOM 1732 C C . ARG A 1 205 ? -2.616 -9.832 21.557 1.00 57.50 205 ARG A C 1
ATOM 1734 O O . ARG A 1 205 ? -1.461 -9.940 21.170 1.00 57.50 205 ARG A O 1
ATOM 1741 N N . ARG A 1 206 ? -3.659 -10.243 20.830 1.00 61.09 206 ARG A N 1
ATOM 1742 C CA . ARG A 1 206 ? -3.517 -10.862 19.506 1.00 61.09 206 ARG A CA 1
ATOM 1743 C C . ARG A 1 206 ? -3.161 -9.845 18.413 1.00 61.09 206 ARG A C 1
ATOM 1745 O O . ARG A 1 206 ? -2.275 -10.125 17.622 1.00 61.09 206 ARG A O 1
ATOM 1752 N N . CYS A 1 207 ? -3.761 -8.652 18.405 1.00 60.19 207 CYS A N 1
ATOM 1753 C CA . CYS A 1 207 ? -3.361 -7.560 17.507 1.00 60.19 207 CYS A CA 1
ATOM 1754 C C . CYS A 1 207 ? -1.926 -7.095 17.774 1.00 60.19 207 CYS A C 1
ATOM 1756 O O . CYS A 1 207 ? -1.170 -6.926 16.828 1.00 60.19 207 CYS A O 1
ATOM 1758 N N . LEU A 1 208 ? -1.528 -6.930 19.040 1.00 64.12 208 LEU A N 1
ATOM 1759 C CA . LEU A 1 208 ? -0.145 -6.601 19.396 1.00 64.12 208 LEU A CA 1
ATOM 1760 C C . LEU A 1 208 ? 0.841 -7.694 18.986 1.00 64.12 208 LEU A C 1
ATOM 1762 O O . LEU A 1 208 ? 1.943 -7.368 18.569 1.00 64.12 208 LEU A O 1
ATOM 1766 N N . ALA A 1 209 ? 0.455 -8.968 19.067 1.00 57.03 209 ALA A N 1
ATOM 1767 C CA . ALA A 1 209 ? 1.278 -10.062 18.563 1.00 57.03 209 ALA A CA 1
ATOM 1768 C C . ALA A 1 209 ? 1.432 -10.007 17.034 1.00 57.03 209 ALA A C 1
ATOM 1770 O O . ALA A 1 209 ? 2.519 -10.265 16.538 1.00 57.03 209 ALA A O 1
ATOM 1771 N N . VAL A 1 210 ? 0.387 -9.617 16.293 1.00 55.81 210 VAL A N 1
ATOM 1772 C CA . VAL A 1 210 ? 0.452 -9.441 14.830 1.00 55.81 210 VAL A CA 1
ATOM 1773 C C . VAL A 1 210 ? 1.299 -8.224 14.451 1.00 55.81 210 VAL A C 1
ATOM 1775 O O . VAL A 1 210 ? 2.185 -8.350 13.618 1.00 55.81 210 VAL A O 1
ATOM 1778 N N . PHE A 1 211 ? 1.098 -7.067 15.089 1.00 63.94 211 PHE A N 1
ATOM 1779 C CA . PHE A 1 211 ? 1.949 -5.893 14.860 1.00 63.94 211 PHE A CA 1
ATOM 1780 C C . PHE A 1 211 ? 3.397 -6.141 15.294 1.00 63.94 211 PHE A C 1
ATOM 1782 O O . PHE A 1 211 ? 4.314 -5.745 14.589 1.00 63.94 211 PHE A O 1
ATOM 1789 N N . GLY A 1 212 ? 3.611 -6.839 16.412 1.00 58.62 212 GLY A N 1
ATOM 1790 C CA . GLY A 1 212 ? 4.935 -7.255 16.872 1.00 58.62 212 GLY A CA 1
ATOM 1791 C C . GLY A 1 212 ? 5.606 -8.244 15.921 1.00 58.62 212 GLY A C 1
ATOM 1792 O O . GLY A 1 212 ? 6.796 -8.112 15.671 1.00 58.62 212 GLY A O 1
ATOM 1793 N N . PHE A 1 213 ? 4.849 -9.177 15.336 1.00 50.66 213 PHE A N 1
ATOM 1794 C CA . PHE A 1 213 ? 5.342 -10.086 14.302 1.00 50.66 213 PHE A CA 1
ATOM 1795 C C . PHE A 1 213 ? 5.739 -9.324 13.031 1.00 50.66 213 PHE A C 1
ATOM 1797 O O . PHE A 1 213 ? 6.856 -9.490 12.554 1.00 50.66 213 PHE A O 1
ATOM 1804 N N . ILE A 1 214 ? 4.881 -8.426 12.541 1.00 46.75 214 ILE A N 1
ATOM 1805 C CA . ILE A 1 214 ? 5.161 -7.589 11.363 1.00 46.75 214 ILE A CA 1
ATOM 1806 C C . ILE A 1 214 ? 6.413 -6.733 11.596 1.00 46.75 214 ILE A C 1
ATOM 1808 O O . ILE A 1 214 ? 7.330 -6.768 10.786 1.00 46.75 214 ILE A O 1
ATOM 1812 N N . ILE A 1 215 ? 6.510 -6.051 12.742 1.00 51.53 215 ILE A N 1
ATOM 1813 C CA . ILE A 1 215 ? 7.700 -5.267 13.107 1.00 51.53 215 ILE A CA 1
ATOM 1814 C C . ILE A 1 215 ? 8.935 -6.170 13.219 1.00 51.53 215 ILE A C 1
ATOM 1816 O O . ILE A 1 215 ? 10.000 -5.796 12.747 1.00 51.53 215 ILE A O 1
ATOM 1820 N N . SER A 1 216 ? 8.815 -7.371 13.794 1.00 41.25 216 SER A N 1
ATOM 1821 C CA . SER A 1 216 ? 9.949 -8.296 13.907 1.00 41.25 216 SER A CA 1
ATOM 1822 C C . SER A 1 216 ? 10.447 -8.816 12.560 1.00 41.25 216 SER A C 1
ATOM 1824 O O . SER A 1 216 ? 11.625 -9.116 12.452 1.00 41.25 216 SER A O 1
ATOM 1826 N N . VAL A 1 217 ? 9.588 -8.892 11.540 1.00 39.97 217 VAL A N 1
ATOM 1827 C CA . VAL A 1 217 ? 9.979 -9.266 10.173 1.00 39.97 217 VAL A CA 1
ATOM 1828 C C . VAL A 1 217 ? 10.611 -8.074 9.444 1.00 39.97 217 VAL A C 1
ATOM 1830 O O . VAL A 1 217 ? 11.571 -8.257 8.708 1.00 39.97 217 VAL A O 1
ATOM 1833 N N . SER A 1 218 ? 10.147 -6.848 9.705 1.00 34.25 218 SER A N 1
ATOM 1834 C CA . SER A 1 218 ? 10.688 -5.616 9.104 1.00 34.25 218 SER A CA 1
ATOM 1835 C C . SER A 1 218 ? 11.984 -5.098 9.745 1.00 34.25 218 SER A C 1
ATOM 1837 O O . SER A 1 218 ? 12.633 -4.238 9.167 1.00 34.25 218 SER A O 1
ATOM 1839 N N . VAL A 1 219 ? 12.361 -5.582 10.933 1.00 39.31 219 VAL A N 1
ATOM 1840 C CA . VAL A 1 219 ? 13.608 -5.198 11.636 1.00 39.31 219 VAL A CA 1
ATOM 1841 C C . VAL A 1 219 ? 14.797 -6.106 11.253 1.00 39.31 219 VAL A C 1
ATOM 1843 O O . VAL A 1 219 ? 15.907 -5.907 11.734 1.00 39.31 219 VAL A O 1
ATOM 1846 N N . TRP A 1 220 ? 14.592 -7.071 10.349 1.00 32.28 220 TRP A N 1
ATOM 1847 C CA . TRP A 1 220 ? 15.662 -7.858 9.715 1.00 32.28 220 TRP A CA 1
ATOM 1848 C C . TRP A 1 220 ? 15.840 -7.494 8.230 1.00 32.28 220 TRP A C 1
ATOM 1850 O O . TRP A 1 220 ? 15.860 -8.365 7.362 1.00 32.28 220 TRP A O 1
ATOM 1860 N N . GLN A 1 221 ? 15.974 -6.199 7.957 1.00 30.42 221 GLN A N 1
ATOM 1861 C CA . GLN A 1 221 ? 16.656 -5.637 6.787 1.00 30.42 221 GLN A CA 1
ATOM 1862 C C . GLN A 1 221 ? 17.672 -4.614 7.295 1.00 30.42 221 GLN A C 1
ATOM 1864 O O . GLN A 1 221 ? 18.746 -4.511 6.668 1.00 30.42 221 GLN A O 1
#

Sequence (221 aa):
MSLVFAVLFAPDGPFKWPHPVFWRVLTCLCVVYQMGLTFLLFQTADQSRQVLKYLDESLGEPLHFKSYGENCTFWDADHPERVVHKIWAECDIYWVSHFLGFYLNALALRDYWITHVMSVMFELIEYSLEQQLPELEECWWDHWILDAVLCNGLGIWCGMKTLEYLDMKLYNWRGLWKVPVYDSNRKTTMEQLRSPDWSRARRFRRCLAVFGFIISVSVWQ

Foldseek 3Di:
DDLVVQLVPQDFDPDPPPHSSVVSSVVSVVVVVVVVVVVLVPDDPQVSQVVCCVVPVPTRDDDDDDAAQPDQPCADPVCRVVNVVNLVVPPDPVLVVLLQVLLVVCLVQLELVVSLVVLLVVLVVLVVCCVVDSNSNHHPCCSPVRRSCPSNVNSNVNSNVLCVVLVHDGDDPVCPVVPPDDPVPPPPPVVVVPDPPVSVVVSVVSVCVVVVVVVVVVVPD

InterPro domains:
  IPR004277 Phosphatidyl serine synthase [PF03034] (18-218)

pLDDT: mean 77.57, std 15.93, range [30.42, 96.31]

Organism: Branchiostoma floridae (NCBI:txid7739)

Solvent-accessible surface area (backbone atoms only — not comparable to full-atom values): 12821 Å² total; per-residue (Å²): 135,54,72,69,56,52,37,73,72,44,70,87,64,96,61,71,74,94,44,53,66,58,53,21,45,51,50,52,50,52,51,53,50,51,52,50,53,57,55,44,69,77,42,53,74,69,55,40,27,55,59,45,31,79,81,41,75,88,49,51,69,86,80,86,82,68,79,64,43,86,70,66,73,70,78,45,92,92,48,66,69,52,40,60,55,50,56,59,73,64,63,47,72,63,46,53,45,39,18,50,49,29,17,52,44,18,62,71,61,31,28,77,64,62,44,51,51,52,40,55,52,48,48,54,50,38,66,72,38,21,89,83,36,64,79,48,31,57,29,76,60,43,52,52,49,45,40,45,49,44,26,26,39,47,12,31,51,51,19,49,49,50,34,59,77,56,73,51,86,67,50,69,76,88,50,64,89,69,61,71,80,80,69,88,77,67,73,74,58,61,65,74,73,65,53,88,54,64,63,58,61,49,41,48,56,50,52,50,49,50,53,49,48,54,50,61,61,65,73,74,120

Mean predicted aligned error: 11.84 Å

Nearest PDB structures (foldseek):
  9b4f-assembly1_B  TM=7.996E-01  e=6.090E-09  Homo sapiens
  9b4e-assembly1_B  TM=6.442E-01  e=3.999E-08  Homo sapiens
  9b4g-assembly1_B  TM=6.598E-01  e=9.232E-08  Homo sapiens

Secondary structure (DSSP, 8-state):
--HHHHHHHSPP-S--SS-HHHHHHHHHHHHHHHHHHHHHHTS-HHHHHHHHTTT-TT--SPP-PPPS-TT-----SS-TTHHHHHHHHH-SHHHHHHHHHHHHHHHHH--HHHHHHHHHHHHHHHHHHTTT-GGG---HHIIIIIIIIIIIHHHHHHHHHHHHHTTPPPP-GGGGGG--S--TT----HHHHHS--HHHHHHHHHHHHHHHHHHHHHT--